Protein AF-A0A2T6CWQ9-F1 (afdb_monomer_lite)

Radius of gyration: 22.76 Å; chains: 1; bounding box: 51×75×63 Å

Sequence (234 aa):
MKRSLWLIAFSALTLAAAEPLPPIVPIVTPADLDAAIADVAVSRIELLVPADRDAAERVLSKRFFNRLEERRFSGLLAIDWEKKWQRFSGALVAKAKAGGLDIASLEKCLQRLNRGRTRESMLEPFRQQILVPPDASREEREALEKQNKKEKEEYEAALKDREAHPEKWYNDSLAVVPVGAFLGTHSTGECWIIVCKWELSFKNQPAGDTQLGHVMIWAMDTRSHDVVAYVTCD

Foldseek 3Di:
DDDDDDDDDDDDPPPDDPPPDDDADAQDDPVSLVVLLLLFAEEADADEQELDAVSNQVRLCVVDPPDPLCRNQQNYKLPPLVVQQVSNLVSNLVVCVVVVHDSPLSNLLSVQCVQLLDPQRQDQDDQPQDDDDPPDDPVRNVVSVVVNVVSVVVSVVSNVCCVVCSVVSDDPQKRKHWRYWYWYHYPPGIWIKTKIQIDGQDPPDPGINDGSNKIKIFTADSPVSDTSYIYIPD

pLDDT: mean 89.43, std 12.44, range [41.22, 98.62]

Secondary structure (DSSP, 8-state):
----------------PPPPPPP---B-SHHHHHHHHHH-EEEEEEEEE-SSHHHHHHHHHHHHTT-HHHHTTTTBBSTTHHHHHHHHHHHHHHHHHHTT--HHHHHHHHHHHGGG-STTTSPPPP----PPPTT--HHHHHHHHHHHHHHHHHHHHHHHHHHH-GGGG--TTEEEEEEEEEEEEETTEEEEEEEEEEEE--TTSSTT--B--EEEEEEEETTT--EEEEEE--

Structure (mmCIF, N/CA/C/O backbone):
data_AF-A0A2T6CWQ9-F1
#
_entry.id   AF-A0A2T6CWQ9-F1
#
loop_
_atom_site.group_PDB
_atom_site.id
_atom_site.type_symbol
_atom_site.label_atom_id
_atom_site.label_alt_id
_atom_site.label_comp_id
_atom_site.label_asym_id
_atom_site.label_entity_id
_atom_site.label_seq_id
_atom_site.pdbx_PDB_ins_code
_atom_site.Cartn_x
_atom_site.Cartn_y
_atom_site.Cartn_z
_atom_site.occupancy
_atom_site.B_iso_or_equiv
_atom_site.auth_seq_id
_atom_site.auth_comp_id
_atom_site.auth_asym_id
_atom_site.auth_atom_id
_atom_site.pdbx_PDB_model_num
ATOM 1 N N . MET A 1 1 ? -6.208 -60.721 30.779 1.00 42.44 1 MET A N 1
ATOM 2 C CA . MET A 1 1 ? -5.742 -59.952 29.602 1.00 42.44 1 MET A CA 1
ATOM 3 C C . MET A 1 1 ? -6.960 -59.370 28.890 1.00 42.44 1 MET A C 1
ATOM 5 O O . MET A 1 1 ? -7.703 -60.129 28.287 1.00 42.44 1 MET A O 1
ATOM 9 N N . LYS A 1 2 ? -7.230 -58.064 29.030 1.00 41.22 2 LYS A N 1
ATOM 10 C CA . LYS A 1 2 ? -8.350 -57.374 28.360 1.00 41.22 2 LYS A CA 1
ATOM 11 C C . LYS A 1 2 ? -7.795 -56.627 27.144 1.00 41.22 2 LYS A C 1
ATOM 13 O O . LYS A 1 2 ? -6.895 -55.812 27.304 1.00 41.22 2 LYS A O 1
ATOM 18 N N . ARG A 1 3 ? -8.277 -56.959 25.943 1.00 51.28 3 ARG A N 1
ATOM 19 C CA . ARG A 1 3 ? -7.898 -56.305 24.681 1.00 51.28 3 ARG A CA 1
ATOM 20 C C . ARG A 1 3 ? -8.885 -55.170 24.407 1.00 51.28 3 ARG A C 1
ATOM 22 O O . ARG A 1 3 ? -10.060 -55.440 24.180 1.00 51.28 3 ARG A O 1
ATOM 29 N N . SER A 1 4 ? -8.415 -53.928 24.458 1.00 54.09 4 SER A N 1
ATOM 30 C CA . SER A 1 4 ? -9.195 -52.749 24.071 1.00 54.09 4 SER A CA 1
ATOM 31 C C . SER A 1 4 ? -9.174 -52.595 22.550 1.00 54.09 4 SER A C 1
ATOM 33 O O . SER A 1 4 ? -8.106 -52.435 21.961 1.00 54.09 4 SER A O 1
ATOM 35 N N . LEU A 1 5 ? -10.351 -52.662 21.923 1.00 58.22 5 LEU A N 1
ATOM 36 C CA . LEU A 1 5 ? -10.563 -52.320 20.516 1.00 58.22 5 LEU A CA 1
ATOM 37 C C . LEU A 1 5 ? -10.559 -50.791 20.371 1.00 58.22 5 LEU A C 1
ATOM 39 O O . LEU A 1 5 ? -11.398 -50.117 20.963 1.00 58.22 5 LEU A O 1
ATOM 43 N N . TRP A 1 6 ? -9.641 -50.255 19.570 1.00 49.53 6 TRP A N 1
ATOM 44 C CA . TRP A 1 6 ? -9.685 -48.868 19.108 1.00 49.53 6 TRP A CA 1
ATOM 45 C C . TRP A 1 6 ? -10.460 -48.808 17.788 1.00 49.53 6 TRP A C 1
ATOM 47 O O . TRP A 1 6 ? -10.036 -49.385 16.789 1.00 49.53 6 TRP A O 1
ATOM 57 N N . LEU A 1 7 ? -11.605 -48.124 17.791 1.00 55.41 7 LEU A N 1
ATOM 58 C CA . LEU A 1 7 ? -12.349 -47.758 16.585 1.00 55.41 7 LEU A CA 1
ATOM 59 C C . LEU A 1 7 ? -11.690 -46.523 15.962 1.00 55.41 7 LEU A C 1
ATOM 61 O O . LEU A 1 7 ? -11.740 -45.433 16.527 1.00 55.41 7 LEU A O 1
ATOM 65 N N . ILE A 1 8 ? -11.066 -46.701 14.798 1.00 57.53 8 ILE A N 1
ATOM 66 C CA . ILE A 1 8 ? -10.584 -45.601 13.960 1.00 57.53 8 ILE A CA 1
ATOM 67 C C . ILE A 1 8 ? -11.787 -45.090 13.163 1.00 57.53 8 ILE A C 1
ATOM 69 O O . ILE A 1 8 ? -12.247 -45.747 12.230 1.00 57.53 8 ILE A O 1
ATOM 73 N N . ALA A 1 9 ? -12.319 -43.933 13.551 1.00 57.12 9 ALA A N 1
ATOM 74 C CA . ALA A 1 9 ? -13.317 -43.224 12.765 1.00 57.12 9 ALA A CA 1
ATOM 75 C C . ALA A 1 9 ? -12.629 -42.591 11.544 1.00 57.12 9 ALA A C 1
ATOM 77 O O . ALA A 1 9 ? -11.844 -41.654 11.676 1.00 57.12 9 ALA A O 1
ATOM 78 N N . PHE A 1 10 ? -12.911 -43.122 10.354 1.00 47.81 10 PHE A N 1
ATOM 79 C CA . PHE A 1 10 ? -12.563 -42.476 9.092 1.00 47.81 10 PHE A CA 1
ATOM 80 C C . PHE A 1 10 ? -13.484 -41.269 8.896 1.00 47.81 10 PHE A C 1
ATOM 82 O O . PHE A 1 10 ? -14.630 -41.411 8.472 1.00 47.81 10 PHE A O 1
ATOM 89 N N . SER A 1 11 ? -12.990 -40.074 9.212 1.00 60.09 11 SER A N 1
ATOM 90 C CA . SER A 1 11 ? -13.635 -38.833 8.789 1.00 60.09 11 SER A CA 1
ATOM 91 C C . SER A 1 11 ? -13.572 -38.749 7.266 1.00 60.09 11 SER A C 1
ATOM 93 O O . SER A 1 11 ? -12.495 -38.606 6.688 1.00 60.09 11 SER A O 1
ATOM 95 N N . ALA A 1 12 ? -14.727 -38.863 6.611 1.00 57.56 12 ALA A N 1
ATOM 96 C CA . ALA A 1 12 ? -14.859 -38.601 5.188 1.00 57.56 12 ALA A CA 1
ATOM 97 C C . ALA A 1 12 ? -14.490 -37.133 4.922 1.00 57.56 12 ALA A C 1
ATOM 99 O O . ALA A 1 12 ? -15.209 -36.219 5.322 1.00 57.56 12 ALA A O 1
ATOM 100 N N . LEU A 1 13 ? -13.342 -36.911 4.280 1.00 57.34 13 LEU A N 1
ATOM 101 C CA . LEU A 1 13 ? -12.917 -35.595 3.820 1.00 57.34 13 LEU A CA 1
ATOM 102 C C . LEU A 1 13 ? -13.805 -35.209 2.628 1.00 57.34 13 LEU A C 1
ATOM 104 O O . LEU A 1 13 ? -13.553 -35.602 1.490 1.00 57.34 13 LEU A O 1
ATOM 108 N N . THR A 1 14 ? -14.884 -34.474 2.879 1.00 63.22 14 THR A N 1
ATOM 109 C CA . THR A 1 14 ? -15.645 -33.825 1.811 1.00 63.22 14 THR A CA 1
ATOM 110 C C . THR A 1 14 ? -14.778 -32.722 1.212 1.00 63.22 14 THR A C 1
ATOM 112 O O . THR A 1 14 ? -14.551 -31.693 1.847 1.00 63.22 14 THR A O 1
ATOM 115 N N . LEU A 1 15 ? -14.279 -32.945 -0.005 1.00 60.06 15 LEU A N 1
ATOM 116 C CA . LEU A 1 15 ? -13.706 -31.902 -0.853 1.00 60.06 15 LEU A CA 1
ATOM 117 C C . LEU A 1 15 ? -14.814 -30.890 -1.165 1.00 60.06 15 LEU A C 1
ATOM 119 O O . LEU A 1 15 ? -15.596 -31.081 -2.094 1.00 60.06 15 LEU A O 1
ATOM 123 N N . ALA A 1 16 ? -14.919 -29.837 -0.355 1.00 66.56 16 ALA A N 1
ATOM 124 C CA . ALA A 1 16 ? -15.745 -28.691 -0.693 1.00 66.56 16 ALA A CA 1
ATOM 125 C C . ALA A 1 16 ? -15.142 -28.053 -1.949 1.00 66.56 16 ALA A C 1
ATOM 127 O O . ALA A 1 16 ? -14.005 -27.575 -1.925 1.00 66.56 16 ALA A O 1
ATOM 128 N N . ALA A 1 17 ? -15.879 -28.095 -3.059 1.00 72.38 17 ALA A N 1
ATOM 129 C CA . ALA A 1 17 ? -15.540 -27.300 -4.226 1.00 72.38 17 ALA A CA 1
ATOM 130 C C . ALA A 1 17 ? -15.492 -25.833 -3.781 1.00 72.38 17 ALA A C 1
ATOM 132 O O . ALA A 1 17 ? -16.430 -25.355 -3.144 1.00 72.38 17 ALA A O 1
ATOM 133 N N . ALA A 1 18 ? -14.384 -25.147 -4.061 1.00 74.25 18 ALA A N 1
ATOM 134 C CA . ALA A 1 18 ? -14.274 -23.727 -3.769 1.00 74.25 18 ALA A CA 1
ATOM 135 C C . ALA A 1 18 ? -15.409 -22.999 -4.501 1.00 74.25 18 ALA A C 1
ATOM 137 O O . ALA A 1 18 ? -15.531 -23.128 -5.721 1.00 74.25 18 ALA A O 1
ATOM 138 N N . GLU A 1 19 ? -16.259 -22.285 -3.761 1.00 77.50 19 GLU A N 1
ATOM 139 C CA . GLU A 1 19 ? -17.316 -21.480 -4.368 1.00 77.50 19 GLU A CA 1
ATOM 140 C C . GLU A 1 19 ? -16.695 -20.500 -5.377 1.00 77.50 19 GLU A C 1
ATOM 142 O O . GLU A 1 19 ? -15.631 -19.925 -5.101 1.00 77.50 19 GLU A O 1
ATOM 147 N N . PRO A 1 20 ? -17.308 -20.323 -6.563 1.00 81.19 20 PRO A N 1
ATOM 148 C CA . PRO A 1 20 ? -16.817 -19.362 -7.534 1.00 81.19 20 PRO A CA 1
ATOM 149 C C . PRO A 1 20 ? -16.800 -17.975 -6.896 1.00 81.19 20 PRO A C 1
ATOM 151 O O . PRO A 1 20 ? -17.729 -17.570 -6.198 1.00 81.19 20 PRO A O 1
ATOM 154 N N . LEU A 1 21 ? -15.716 -17.246 -7.135 1.00 77.12 21 LEU A N 1
ATOM 155 C CA . LEU A 1 21 ? -15.545 -15.913 -6.577 1.00 77.12 21 LEU A CA 1
ATOM 156 C C . LEU A 1 21 ? -16.645 -14.983 -7.114 1.00 77.12 21 LEU A C 1
ATOM 158 O O . LEU A 1 21 ? -16.957 -15.055 -8.307 1.00 77.12 21 LEU A O 1
ATOM 162 N N . PRO A 1 22 ? -17.217 -14.102 -6.275 1.00 81.12 22 PRO A N 1
ATOM 163 C CA . PRO A 1 22 ? -18.262 -13.193 -6.719 1.00 81.12 22 PRO A CA 1
ATOM 164 C C . PRO A 1 22 ? -17.740 -12.275 -7.838 1.00 81.12 22 PRO A C 1
ATOM 166 O O . PRO A 1 22 ? -16.549 -11.926 -7.844 1.00 81.12 22 PRO A O 1
ATOM 169 N N . PRO A 1 23 ? -18.605 -11.877 -8.792 1.00 88.06 23 PRO A N 1
ATOM 170 C CA . PRO A 1 23 ? -18.223 -10.944 -9.842 1.00 88.06 23 PRO A CA 1
ATOM 171 C C . PRO A 1 23 ? -17.792 -9.605 -9.236 1.00 88.06 23 PRO A C 1
ATOM 173 O O . PRO A 1 23 ? -18.330 -9.161 -8.220 1.00 88.06 23 PRO A O 1
ATOM 176 N N . ILE A 1 24 ? -16.818 -8.951 -9.871 1.00 87.44 24 ILE A N 1
ATOM 177 C CA . ILE A 1 24 ? -16.397 -7.603 -9.485 1.00 87.44 24 ILE A CA 1
ATOM 178 C C . ILE A 1 24 ? -17.485 -6.633 -9.946 1.00 87.44 24 ILE A C 1
ATOM 180 O O . ILE A 1 24 ? -17.717 -6.482 -11.145 1.00 87.44 24 ILE A O 1
ATOM 184 N N . VAL A 1 25 ? -18.158 -5.994 -8.991 1.00 89.50 25 VAL A N 1
ATOM 185 C CA . VAL A 1 25 ? -19.177 -4.976 -9.263 1.00 89.50 25 VAL A CA 1
ATOM 186 C C . VAL A 1 25 ? -18.513 -3.597 -9.214 1.00 89.50 25 VAL A C 1
ATOM 188 O O . VAL A 1 25 ? -17.876 -3.280 -8.207 1.00 89.50 25 VAL A O 1
ATOM 191 N N . PRO A 1 26 ? -18.623 -2.773 -10.272 1.00 89.56 26 PRO A N 1
ATOM 192 C CA . PRO A 1 26 ? -18.126 -1.400 -10.256 1.00 89.56 26 PRO A CA 1
ATOM 193 C C . PRO A 1 26 ? -18.751 -0.572 -9.124 1.00 89.56 26 PRO A C 1
ATOM 195 O O . PRO A 1 26 ? -19.958 -0.623 -8.909 1.00 89.56 26 PRO A O 1
ATOM 198 N N . ILE A 1 27 ? -17.939 0.230 -8.435 1.00 91.19 27 ILE A N 1
ATOM 199 C CA . ILE A 1 27 ? -18.373 1.151 -7.376 1.00 91.19 27 ILE A CA 1
ATOM 200 C C . ILE A 1 27 ? -18.426 2.547 -7.994 1.00 91.19 27 ILE A C 1
ATOM 202 O O . ILE A 1 27 ? -17.440 3.290 -7.976 1.00 91.19 27 ILE A O 1
ATOM 206 N N . VAL A 1 28 ? -19.564 2.872 -8.608 1.00 89.94 28 VAL A N 1
ATOM 207 C CA . VAL A 1 28 ? -19.711 4.079 -9.441 1.00 89.94 28 VAL A CA 1
ATOM 208 C C . VAL A 1 28 ? -20.574 5.129 -8.756 1.00 89.94 28 VAL A C 1
ATOM 210 O O . VAL A 1 28 ? -20.298 6.324 -8.872 1.00 89.94 28 VAL A O 1
ATOM 213 N N . THR A 1 29 ? -21.613 4.718 -8.027 1.00 94.06 29 THR A N 1
ATOM 214 C CA . THR A 1 29 ? -22.522 5.676 -7.395 1.00 94.06 29 THR A CA 1
ATOM 215 C C . THR A 1 29 ? -22.004 6.128 -6.024 1.00 94.06 29 THR A C 1
ATOM 217 O O . THR A 1 29 ? -21.258 5.400 -5.362 1.00 94.06 29 THR A O 1
ATOM 220 N N . PRO A 1 30 ? -22.418 7.314 -5.535 1.00 95.44 30 PRO A N 1
ATOM 221 C CA . PRO A 1 30 ? -22.123 7.730 -4.165 1.00 95.44 30 PRO A CA 1
ATOM 222 C C . PRO A 1 30 ? -22.606 6.725 -3.109 1.00 95.44 30 PRO A C 1
ATOM 224 O O . PRO A 1 30 ? -21.909 6.507 -2.123 1.00 95.44 30 PRO A O 1
ATOM 227 N N . ALA A 1 31 ? -23.755 6.077 -3.334 1.00 96.75 31 ALA A N 1
ATOM 228 C CA . ALA A 1 31 ? -24.296 5.072 -2.421 1.00 96.75 31 ALA A CA 1
ATOM 229 C C . ALA A 1 31 ? -23.419 3.810 -2.365 1.00 96.75 31 ALA A C 1
ATOM 231 O O . ALA A 1 31 ? -23.137 3.317 -1.273 1.00 96.75 31 ALA A O 1
ATOM 232 N N . ASP A 1 32 ? -22.928 3.333 -3.515 1.00 95.69 32 ASP A N 1
ATOM 233 C CA . ASP A 1 32 ? -21.993 2.198 -3.563 1.00 95.69 32 ASP A CA 1
ATOM 234 C C . ASP A 1 32 ? -20.686 2.540 -2.841 1.00 95.69 32 ASP A C 1
ATOM 236 O O . ASP A 1 32 ? -20.133 1.722 -2.105 1.00 95.69 32 ASP A O 1
ATOM 240 N N . LEU A 1 33 ? -20.192 3.769 -3.031 1.00 96.44 33 LEU A N 1
ATOM 241 C CA . LEU A 1 33 ? -18.977 4.246 -2.377 1.00 96.44 33 LEU A CA 1
ATOM 242 C C . LEU A 1 33 ? -19.144 4.295 -0.855 1.00 96.44 33 LEU A C 1
ATOM 244 O O . LEU A 1 33 ? -18.239 3.892 -0.129 1.00 96.44 33 LEU A O 1
ATOM 248 N N . ASP A 1 34 ? -20.290 4.766 -0.370 1.00 97.38 34 ASP A N 1
ATOM 249 C CA . ASP A 1 34 ? -20.598 4.831 1.058 1.00 97.38 34 ASP A CA 1
ATOM 250 C C . ASP A 1 34 ? -20.715 3.433 1.673 1.00 97.38 34 ASP A C 1
ATOM 252 O O . ASP A 1 34 ? -20.166 3.194 2.751 1.00 97.38 34 ASP A O 1
ATOM 256 N N . ALA A 1 35 ? -21.348 2.493 0.962 1.00 96.44 35 ALA A N 1
ATOM 257 C CA . ALA A 1 35 ? -21.394 1.091 1.362 1.00 96.44 35 ALA A CA 1
ATOM 258 C C . ALA A 1 35 ? -19.982 0.488 1.439 1.00 96.44 35 ALA A C 1
ATOM 260 O O . ALA A 1 35 ? -19.626 -0.112 2.450 1.00 96.44 35 ALA A O 1
ATOM 261 N N . ALA A 1 36 ? -19.137 0.726 0.432 1.00 96.56 36 ALA A N 1
ATOM 262 C CA . ALA A 1 36 ? -17.749 0.269 0.433 1.00 96.56 36 ALA A CA 1
ATOM 263 C C . ALA A 1 36 ? -16.944 0.859 1.611 1.00 96.56 36 ALA A C 1
ATOM 265 O O . ALA A 1 36 ? -16.233 0.137 2.310 1.00 96.56 36 ALA A O 1
ATOM 266 N N . ILE A 1 37 ? -17.084 2.158 1.890 1.00 97.62 37 ILE A N 1
ATOM 267 C CA . ILE A 1 37 ? -16.433 2.812 3.038 1.00 97.62 37 ILE A CA 1
ATOM 268 C C . ILE A 1 37 ? -16.899 2.190 4.362 1.00 97.62 37 ILE A C 1
ATOM 270 O O . ILE A 1 37 ? -16.081 1.935 5.247 1.00 97.62 37 ILE A O 1
ATOM 274 N N . ALA A 1 38 ? -18.198 1.918 4.505 1.00 97.56 38 ALA A N 1
ATOM 275 C CA . ALA A 1 38 ? -18.750 1.260 5.687 1.00 97.56 38 ALA A CA 1
ATOM 276 C C . ALA A 1 38 ? -18.229 -0.173 5.857 1.00 97.56 38 ALA A C 1
ATOM 278 O O . ALA A 1 38 ? -18.223 -0.694 6.971 1.00 97.56 38 ALA A O 1
ATOM 279 N N . ASP A 1 39 ? -17.732 -0.782 4.788 1.00 96.56 39 ASP A N 1
ATOM 280 C CA . ASP A 1 39 ? -17.296 -2.167 4.736 1.00 96.56 39 ASP A CA 1
ATOM 281 C C . ASP A 1 39 ? -15.818 -2.379 5.084 1.00 96.56 39 ASP A C 1
ATOM 283 O O . ASP A 1 39 ? -15.447 -3.501 5.431 1.00 96.56 39 ASP A O 1
ATOM 287 N N . VAL A 1 40 ? -14.977 -1.336 5.077 1.00 97.88 40 VAL A N 1
ATOM 288 C CA . VAL A 1 40 ? -13.517 -1.440 5.312 1.00 97.88 40 VAL A CA 1
ATOM 289 C C . VAL A 1 40 ? -13.165 -2.280 6.543 1.00 97.88 40 VAL A C 1
ATOM 291 O O . VAL A 1 40 ? -13.797 -2.165 7.595 1.00 97.88 40 VAL A O 1
ATOM 294 N N . ALA A 1 41 ? -12.173 -3.158 6.429 1.00 97.56 41 ALA A N 1
ATOM 295 C CA . ALA A 1 41 ? -11.832 -4.080 7.511 1.00 97.56 41 ALA A CA 1
ATOM 296 C C . ALA A 1 41 ? -10.812 -3.453 8.468 1.00 97.56 41 ALA A C 1
ATOM 298 O O . ALA A 1 41 ? -9.762 -2.983 8.031 1.00 97.56 41 ALA A O 1
ATOM 299 N N . VAL A 1 42 ? -11.117 -3.476 9.770 1.00 98.38 42 VAL A N 1
ATOM 300 C CA . VAL A 1 42 ? -10.177 -3.086 10.826 1.00 98.38 42 VAL A CA 1
ATOM 301 C C . VAL A 1 42 ? -10.246 -4.074 11.975 1.00 98.38 42 VAL A C 1
ATOM 303 O O . VAL A 1 42 ? -11.304 -4.241 12.579 1.00 98.38 42 VAL A O 1
ATOM 306 N N . SER A 1 43 ? -9.133 -4.735 12.278 1.00 98.19 43 SER A N 1
ATOM 307 C CA . SER A 1 43 ? -9.068 -5.691 13.384 1.00 98.19 43 SER A CA 1
ATOM 308 C C . SER A 1 43 ? -7.633 -5.957 13.828 1.00 98.19 43 SER A C 1
ATOM 310 O O . SER A 1 43 ? -6.674 -5.689 13.108 1.00 98.19 43 SER A O 1
ATOM 312 N N . ARG A 1 44 ? -7.480 -6.555 15.009 1.00 98.50 44 ARG A N 1
ATOM 313 C CA . ARG A 1 44 ? -6.246 -7.252 15.380 1.00 98.50 44 ARG A CA 1
ATOM 314 C C . ARG A 1 44 ? -6.215 -8.622 14.697 1.00 98.50 44 ARG A C 1
ATOM 316 O O . ARG A 1 44 ? -7.263 -9.250 14.551 1.00 98.50 44 ARG A O 1
ATOM 323 N N . ILE A 1 45 ? -5.040 -9.075 14.272 1.00 98.06 45 ILE A N 1
ATOM 324 C CA . ILE A 1 45 ? -4.838 -10.403 13.680 1.00 98.06 45 ILE A CA 1
ATOM 325 C C . ILE A 1 45 ? -3.608 -11.084 14.279 1.00 98.06 45 ILE A C 1
ATOM 327 O O . ILE A 1 45 ? -2.631 -10.433 14.642 1.00 98.06 45 ILE A O 1
ATOM 331 N N . GLU A 1 46 ? -3.635 -12.412 14.331 1.00 97.88 46 GLU A N 1
ATOM 332 C CA . GLU A 1 46 ? -2.478 -13.231 14.702 1.00 97.88 46 GLU A CA 1
ATOM 333 C C . GLU A 1 46 ? -1.567 -13.424 13.482 1.00 97.88 46 GLU A C 1
ATOM 335 O O . GLU A 1 46 ? -1.525 -14.487 12.863 1.00 97.88 46 GLU A O 1
ATOM 340 N N . LEU A 1 47 ? -0.875 -12.354 13.087 1.00 98.25 47 LEU A N 1
ATOM 341 C CA . LEU A 1 47 ? 0.121 -12.386 12.021 1.00 98.25 47 LEU A CA 1
ATOM 342 C C . LEU A 1 47 ? 1.440 -11.815 12.530 1.00 98.25 47 LEU A C 1
ATOM 344 O O . LEU A 1 47 ? 1.492 -10.651 12.924 1.00 98.25 47 LEU A O 1
ATOM 348 N N . LEU A 1 48 ? 2.489 -12.632 12.463 1.00 98.38 48 LEU A N 1
ATOM 349 C CA . LEU A 1 48 ? 3.866 -12.194 12.641 1.00 98.38 48 LEU A CA 1
ATOM 350 C C . LEU A 1 48 ? 4.457 -11.861 11.270 1.00 98.38 48 LEU A C 1
ATOM 352 O O . LEU A 1 48 ? 4.566 -12.745 10.420 1.00 98.38 48 LEU A O 1
ATOM 356 N N . VAL A 1 49 ? 4.854 -10.608 11.071 1.00 98.25 49 VAL A N 1
ATOM 357 C CA . VAL A 1 49 ? 5.613 -10.145 9.907 1.00 98.25 49 VAL A CA 1
ATOM 358 C C . VAL A 1 49 ? 7.103 -10.427 10.164 1.00 98.25 49 VAL A C 1
ATOM 360 O O . VAL A 1 49 ? 7.670 -9.873 11.110 1.00 98.25 49 VAL A O 1
ATOM 363 N N . PRO A 1 50 ? 7.746 -11.319 9.384 1.00 98.06 50 PRO A N 1
ATOM 364 C CA . PRO A 1 50 ? 9.178 -11.590 9.491 1.00 98.06 50 PRO A CA 1
ATOM 365 C C . PRO A 1 50 ? 10.035 -10.337 9.273 1.00 98.06 50 PRO A C 1
ATOM 367 O O . PRO A 1 50 ? 9.663 -9.457 8.507 1.00 98.06 50 PRO A O 1
ATOM 370 N N . ALA A 1 51 ? 11.215 -10.294 9.897 1.00 96.50 51 ALA A N 1
ATOM 371 C CA . ALA A 1 51 ? 12.209 -9.246 9.637 1.00 96.50 51 ALA A CA 1
ATOM 372 C C . ALA A 1 51 ? 12.936 -9.431 8.290 1.00 96.50 51 ALA A C 1
ATOM 374 O O . ALA A 1 51 ? 13.455 -8.473 7.726 1.00 96.50 51 ALA A O 1
ATOM 375 N N . ASP A 1 52 ? 12.996 -10.669 7.791 1.00 97.12 52 ASP A N 1
ATOM 376 C CA . ASP A 1 52 ? 13.511 -10.970 6.456 1.00 97.12 52 ASP A CA 1
ATOM 377 C C . ASP A 1 52 ? 12.518 -10.485 5.394 1.00 97.12 52 ASP A C 1
ATOM 379 O O . ASP A 1 52 ? 11.346 -10.870 5.422 1.00 97.12 52 ASP A O 1
ATOM 383 N N . ARG A 1 53 ? 12.993 -9.654 4.460 1.00 94.06 53 ARG A N 1
ATOM 384 C CA . ARG A 1 53 ? 12.153 -8.993 3.454 1.00 94.06 53 ARG A CA 1
ATOM 385 C C . ARG A 1 53 ? 11.390 -10.002 2.599 1.00 94.06 53 ARG A C 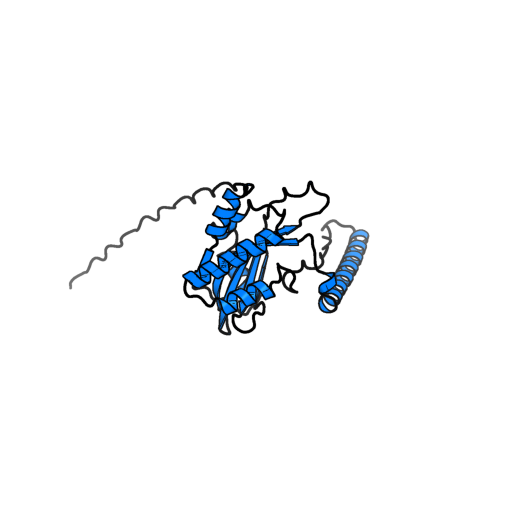1
ATOM 387 O O . ARG A 1 53 ? 10.169 -9.911 2.502 1.00 94.06 53 ARG A O 1
ATOM 394 N N . ASP A 1 54 ? 12.080 -10.988 2.035 1.00 95.06 54 ASP A N 1
ATOM 395 C CA . ASP A 1 54 ? 11.461 -11.953 1.125 1.00 95.06 54 ASP A CA 1
ATOM 396 C C . ASP A 1 54 ? 10.430 -12.823 1.861 1.00 95.06 54 ASP A C 1
ATOM 398 O O . ASP A 1 54 ? 9.372 -13.169 1.326 1.00 95.06 54 ASP A O 1
ATOM 402 N N . ALA A 1 55 ? 10.711 -13.197 3.113 1.00 97.56 55 ALA A N 1
ATOM 403 C CA . ALA A 1 55 ? 9.747 -13.888 3.958 1.00 97.56 55 ALA A CA 1
ATOM 404 C C . ALA A 1 55 ? 8.535 -13.010 4.291 1.00 97.56 55 ALA A C 1
ATOM 406 O O . ALA A 1 55 ? 7.410 -13.516 4.264 1.00 97.56 55 ALA A O 1
ATOM 407 N N . ALA A 1 56 ? 8.735 -11.721 4.567 1.00 97.19 56 ALA A N 1
ATOM 408 C CA . ALA A 1 56 ? 7.652 -10.777 4.812 1.00 97.19 56 ALA A CA 1
ATOM 409 C C . ALA A 1 56 ? 6.748 -10.610 3.589 1.00 97.19 56 ALA A C 1
ATOM 411 O O . ALA A 1 56 ? 5.532 -10.755 3.715 1.00 97.19 56 ALA A O 1
ATOM 412 N N . GLU A 1 57 ? 7.328 -10.421 2.404 1.00 95.81 57 GLU A N 1
ATOM 413 C CA . GLU A 1 57 ? 6.594 -10.335 1.139 1.00 95.81 57 GLU A CA 1
ATOM 414 C C . GLU A 1 57 ? 5.751 -11.595 0.892 1.00 95.81 57 GLU A C 1
ATOM 416 O O . GLU A 1 57 ? 4.550 -11.504 0.618 1.00 95.81 57 GLU A O 1
ATOM 421 N N . ARG A 1 58 ? 6.324 -12.793 1.084 1.00 97.38 58 ARG A N 1
ATOM 422 C CA . ARG A 1 58 ? 5.585 -14.066 0.967 1.00 97.38 58 ARG A CA 1
ATOM 423 C C . ARG A 1 58 ? 4.448 -14.196 1.981 1.00 97.38 58 ARG A C 1
ATOM 425 O O . ARG A 1 58 ? 3.383 -14.711 1.644 1.00 97.38 58 ARG A O 1
ATOM 432 N N . VAL A 1 59 ? 4.663 -13.778 3.228 1.00 97.94 59 VAL A N 1
ATOM 433 C CA . VAL A 1 59 ? 3.642 -13.858 4.285 1.00 97.94 59 VAL A CA 1
ATOM 434 C C . VAL A 1 59 ? 2.491 -12.893 4.001 1.00 97.94 59 VAL A C 1
ATOM 436 O O . VAL A 1 59 ? 1.328 -13.300 4.064 1.00 97.94 59 VAL A O 1
ATOM 439 N N . LEU A 1 60 ? 2.800 -11.644 3.648 1.00 97.62 60 LEU A N 1
ATOM 440 C CA . LEU A 1 60 ? 1.806 -10.617 3.343 1.00 97.62 60 LEU A CA 1
ATOM 441 C C . LEU A 1 60 ? 1.002 -10.969 2.086 1.00 97.62 60 LEU A C 1
ATOM 443 O O . LEU A 1 60 ? -0.229 -11.003 2.145 1.00 97.62 60 LEU A O 1
ATOM 447 N N . SER A 1 61 ? 1.673 -11.321 0.985 1.00 96.81 61 SER A N 1
ATOM 448 C CA . SER A 1 61 ? 1.009 -11.735 -0.262 1.00 96.81 61 SER A CA 1
ATOM 449 C C . SER A 1 61 ? 0.079 -12.927 -0.032 1.00 96.81 61 SER A C 1
ATOM 451 O O . SER A 1 61 ? -1.109 -12.858 -0.345 1.00 96.81 61 SER A O 1
ATOM 453 N N . LYS A 1 62 ? 0.564 -13.992 0.624 1.00 96.88 62 LYS A N 1
ATOM 454 C CA . LYS A 1 62 ? -0.252 -15.168 0.965 1.00 96.88 62 LYS A CA 1
ATOM 455 C C . LYS A 1 62 ? -1.460 -14.804 1.827 1.00 96.88 62 LYS A C 1
ATOM 457 O O . LYS A 1 62 ? -2.524 -15.420 1.688 1.00 96.88 62 LYS A O 1
ATOM 462 N N . ARG A 1 63 ? -1.307 -13.864 2.764 1.00 97.38 63 ARG A N 1
ATOM 463 C CA . ARG A 1 63 ? -2.387 -13.495 3.681 1.00 97.38 63 ARG A CA 1
ATOM 464 C C . ARG A 1 63 ? -3.462 -12.669 2.990 1.00 97.38 63 ARG A C 1
ATOM 466 O O . ARG A 1 63 ? -4.624 -12.969 3.242 1.00 97.38 63 ARG A O 1
ATOM 473 N N . PHE A 1 64 ? -3.101 -11.701 2.151 1.00 96.69 64 PHE A N 1
ATOM 474 C CA . PHE A 1 64 ? -4.015 -10.637 1.722 1.00 96.69 64 PHE A CA 1
ATOM 475 C C . PHE A 1 64 ? -4.324 -10.593 0.222 1.00 96.69 64 PHE A C 1
ATOM 477 O O . PHE A 1 64 ? -5.398 -10.114 -0.129 1.00 96.69 64 PHE A O 1
ATOM 484 N N . PHE A 1 65 ? -3.466 -11.103 -0.666 1.00 96.00 65 PHE A N 1
ATOM 485 C CA . PHE A 1 65 ? -3.774 -11.086 -2.101 1.00 96.00 65 PHE A CA 1
ATOM 486 C C . PHE A 1 65 ? -4.927 -12.025 -2.444 1.00 96.00 65 PHE A C 1
ATOM 488 O O . PHE A 1 65 ? -5.010 -13.147 -1.933 1.00 96.00 65 PHE A O 1
ATOM 495 N N . ASN A 1 66 ? -5.804 -11.566 -3.342 1.00 91.38 66 ASN A N 1
ATOM 496 C CA . ASN A 1 66 ? -6.970 -12.296 -3.832 1.00 91.38 66 ASN A CA 1
ATOM 497 C C . ASN A 1 66 ? -7.951 -12.711 -2.726 1.00 91.38 66 ASN A C 1
ATOM 499 O O . ASN A 1 66 ? -8.701 -13.680 -2.881 1.00 91.38 66 ASN A O 1
ATOM 503 N N . ARG A 1 67 ? -7.953 -11.990 -1.601 1.00 93.00 67 ARG A N 1
ATOM 504 C CA . ARG A 1 67 ? -8.873 -12.227 -0.486 1.00 93.00 67 ARG A CA 1
ATOM 505 C C . ARG A 1 67 ? -10.161 -11.446 -0.665 1.00 93.00 67 ARG A C 1
ATOM 507 O O . ARG A 1 67 ? -10.164 -10.367 -1.251 1.00 93.00 67 ARG A O 1
ATOM 514 N N . LEU A 1 68 ? -11.262 -11.982 -0.143 1.00 87.88 68 LEU A N 1
ATOM 515 C CA . LEU A 1 68 ? -12.577 -11.349 -0.263 1.00 87.88 68 LEU A CA 1
ATOM 516 C C . LEU A 1 68 ? -12.565 -9.922 0.306 1.00 87.88 68 LEU A C 1
ATOM 518 O O . LEU A 1 68 ? -13.172 -9.018 -0.264 1.00 87.88 68 LEU A O 1
ATOM 522 N N . GLU A 1 69 ? -11.813 -9.730 1.390 1.00 89.19 69 GLU A N 1
ATOM 523 C CA . GLU A 1 69 ? -11.669 -8.478 2.115 1.00 89.19 69 GLU A CA 1
ATOM 524 C C . GLU A 1 69 ? -11.134 -7.344 1.237 1.00 89.19 69 GLU A C 1
ATOM 526 O O . GLU A 1 69 ? -11.633 -6.231 1.378 1.00 89.19 69 GLU A O 1
ATOM 531 N N . GLU A 1 70 ? -10.188 -7.605 0.322 1.00 92.56 70 GLU A N 1
ATOM 532 C CA . GLU A 1 70 ? -9.690 -6.598 -0.632 1.00 92.56 70 GLU A CA 1
ATOM 533 C C . GLU A 1 70 ? -10.442 -6.628 -1.967 1.00 92.56 70 GLU A C 1
ATOM 535 O O . GLU A 1 70 ? -10.746 -5.577 -2.532 1.00 92.56 70 GLU A O 1
ATOM 540 N N . ARG A 1 71 ? -10.828 -7.819 -2.445 1.00 91.62 71 ARG A N 1
ATOM 541 C CA . ARG A 1 71 ? -11.375 -7.995 -3.795 1.00 91.62 71 ARG A CA 1
ATOM 542 C C . ARG A 1 71 ? -12.651 -7.215 -4.043 1.00 91.62 71 ARG A C 1
ATOM 544 O O . ARG A 1 71 ? -12.829 -6.713 -5.152 1.00 91.62 71 ARG A O 1
ATOM 551 N N . ARG A 1 72 ? -13.520 -7.089 -3.035 1.00 93.81 72 ARG A N 1
ATOM 552 C CA . ARG A 1 72 ? -14.761 -6.297 -3.128 1.00 93.81 72 ARG A CA 1
ATOM 553 C C . ARG A 1 72 ? -14.517 -4.824 -3.472 1.00 93.81 72 ARG A C 1
ATOM 555 O O . ARG A 1 72 ? -15.420 -4.159 -3.956 1.00 93.81 72 ARG A O 1
ATOM 562 N N . PHE A 1 73 ? -13.296 -4.329 -3.275 1.00 96.25 73 PHE A N 1
ATOM 563 C CA . PHE A 1 73 ? -12.894 -2.968 -3.616 1.00 96.25 73 PHE A CA 1
ATOM 564 C C . PHE A 1 73 ? -12.288 -2.837 -5.019 1.00 96.25 73 PHE A C 1
ATOM 566 O O . PHE A 1 73 ? -11.955 -1.730 -5.427 1.00 96.25 73 PHE A O 1
ATOM 573 N N . SER A 1 74 ? -12.171 -3.926 -5.789 1.00 94.12 74 SER A N 1
ATOM 574 C CA . SER A 1 74 ? -11.622 -3.886 -7.160 1.00 94.12 74 SER A CA 1
ATOM 575 C C . SER A 1 74 ? -12.510 -3.119 -8.144 1.00 94.12 74 SER A C 1
ATOM 577 O O . SER A 1 74 ? -12.061 -2.754 -9.220 1.00 94.12 74 SER A O 1
ATOM 579 N N . GLY A 1 75 ? -13.767 -2.848 -7.777 1.00 94.44 75 GLY A N 1
ATOM 580 C CA . GLY A 1 75 ? -14.659 -1.981 -8.544 1.00 94.44 75 GLY A CA 1
ATOM 581 C C . GLY A 1 75 ? -14.435 -0.483 -8.317 1.00 94.44 75 GLY A C 1
ATOM 582 O O . GLY A 1 75 ? -15.108 0.317 -8.965 1.00 94.44 75 GLY A O 1
ATOM 583 N N . LEU A 1 76 ? -13.549 -0.079 -7.394 1.00 95.88 76 LEU A N 1
ATOM 584 C CA . LEU A 1 76 ? -13.238 1.333 -7.165 1.00 95.88 76 LEU A CA 1
ATOM 585 C C . LEU A 1 76 ? -12.594 1.939 -8.407 1.00 95.88 76 LEU A C 1
ATOM 587 O O . LEU A 1 76 ? -11.647 1.388 -8.948 1.00 95.88 76 LEU A O 1
ATOM 591 N N . LEU A 1 77 ? -13.066 3.111 -8.812 1.00 94.31 77 LEU A N 1
ATOM 592 C CA . LEU A 1 77 ? -12.481 3.866 -9.915 1.00 94.31 77 LEU A CA 1
ATOM 593 C C . LEU A 1 77 ? -11.387 4.827 -9.432 1.00 94.31 77 LEU A C 1
ATOM 595 O O . LEU A 1 77 ? -11.513 5.416 -8.351 1.00 94.31 77 LEU A O 1
ATOM 599 N N . ALA A 1 78 ? -10.370 5.053 -10.262 1.00 93.06 78 ALA A N 1
ATOM 600 C CA . ALA A 1 78 ? -9.251 5.954 -9.986 1.00 93.06 78 ALA A CA 1
ATOM 601 C C . ALA A 1 78 ? -9.627 7.449 -10.007 1.00 93.06 78 ALA A C 1
ATOM 603 O O . ALA A 1 78 ? -8.906 8.278 -9.449 1.00 93.06 78 ALA A O 1
ATOM 604 N N . ILE A 1 79 ? -10.769 7.827 -10.597 1.00 91.44 79 ILE A N 1
ATOM 605 C CA . ILE A 1 79 ? -11.261 9.212 -10.524 1.00 91.44 79 ILE A CA 1
ATOM 606 C C . ILE A 1 79 ? -11.427 9.662 -9.073 1.00 91.44 79 ILE A C 1
ATOM 608 O O . ILE A 1 79 ? -11.895 8.896 -8.234 1.00 91.44 79 ILE A O 1
ATOM 612 N N . ASP A 1 80 ? -11.070 10.906 -8.752 1.00 91.94 80 ASP A N 1
ATOM 613 C CA . ASP A 1 80 ? -11.217 11.457 -7.397 1.00 91.94 80 ASP A CA 1
ATOM 614 C C . ASP A 1 80 ? -10.555 10.601 -6.291 1.00 91.94 80 ASP A C 1
ATOM 616 O O . ASP A 1 80 ? -10.966 10.652 -5.126 1.00 91.94 80 ASP A O 1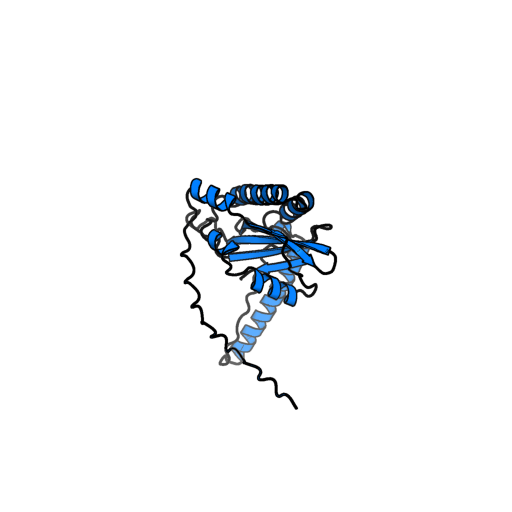
ATOM 620 N N . TRP A 1 81 ? -9.535 9.800 -6.624 1.00 93.19 81 TRP A N 1
ATOM 621 C CA . TRP A 1 81 ? -8.919 8.869 -5.676 1.00 93.19 81 TRP A CA 1
ATOM 622 C C . TRP A 1 81 ? -8.403 9.569 -4.414 1.00 93.19 81 TRP A C 1
ATOM 624 O O . TRP A 1 81 ? -8.495 9.005 -3.332 1.00 93.19 81 TRP A O 1
ATOM 634 N N . GLU A 1 82 ? -7.948 10.822 -4.499 1.00 92.50 82 GLU A N 1
ATOM 635 C CA . GLU A 1 82 ? -7.497 11.579 -3.326 1.00 92.50 82 GLU A CA 1
ATOM 636 C C . GLU A 1 82 ? -8.632 11.854 -2.329 1.00 92.50 82 GLU A C 1
ATOM 638 O O . GLU A 1 82 ? -8.434 11.785 -1.112 1.00 92.50 82 GLU A O 1
ATOM 643 N N . LYS A 1 83 ? -9.841 12.141 -2.833 1.00 94.50 83 LYS A N 1
ATOM 644 C CA . LYS A 1 83 ? -11.036 12.284 -1.991 1.00 94.50 83 LYS A CA 1
ATOM 645 C C . LYS A 1 83 ? -11.397 10.930 -1.386 1.00 94.50 83 LYS A C 1
ATOM 647 O O . LYS A 1 83 ? -11.713 10.864 -0.200 1.00 94.50 83 LYS A O 1
ATOM 652 N N . LYS A 1 84 ? -11.305 9.849 -2.172 1.00 95.69 84 LYS A N 1
ATOM 653 C CA . LYS A 1 84 ? -11.528 8.481 -1.680 1.00 95.69 84 LYS A CA 1
ATOM 654 C C . LYS A 1 84 ? -10.530 8.116 -0.584 1.00 95.69 84 LYS A C 1
ATOM 656 O O . LYS A 1 84 ? -10.976 7.669 0.464 1.00 95.69 84 LYS A O 1
ATOM 661 N N . TRP A 1 85 ? -9.237 8.402 -0.758 1.00 95.94 85 TRP A N 1
ATOM 662 C CA . TRP A 1 85 ? -8.212 8.207 0.270 1.00 95.94 85 TRP A CA 1
ATOM 663 C C . TRP A 1 85 ? -8.664 8.809 1.595 1.00 95.94 85 TRP A C 1
ATOM 665 O O .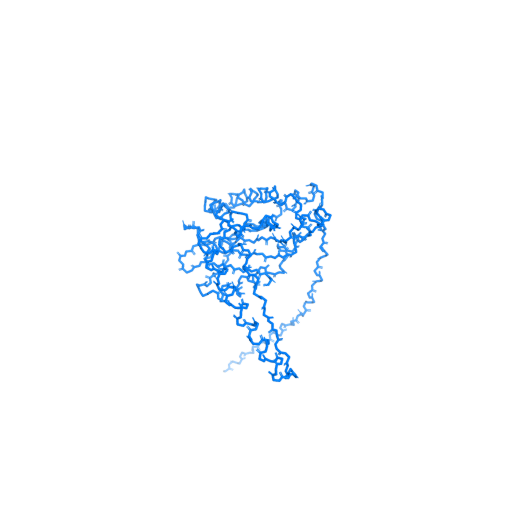 TRP A 1 85 ? -8.738 8.083 2.577 1.00 95.94 85 TRP A O 1
ATOM 675 N N . GLN A 1 86 ? -9.050 10.092 1.609 1.00 96.81 86 GLN A N 1
ATOM 676 C CA . GLN A 1 86 ? -9.452 10.768 2.846 1.00 96.81 86 GLN A CA 1
ATOM 677 C C . GLN A 1 86 ? -10.678 10.129 3.509 1.00 96.81 86 GLN A C 1
ATOM 679 O O . GLN A 1 86 ? -10.711 9.956 4.729 1.00 96.81 86 GLN A O 1
ATOM 684 N N . ARG A 1 87 ? -11.692 9.756 2.718 1.00 97.69 87 ARG A N 1
ATOM 685 C CA . ARG A 1 87 ? -12.909 9.121 3.248 1.00 97.69 87 ARG A CA 1
ATOM 686 C C . ARG A 1 87 ? -12.619 7.735 3.822 1.00 97.69 87 ARG A C 1
ATOM 688 O O . ARG A 1 87 ? -13.055 7.426 4.928 1.00 97.69 87 ARG A O 1
ATOM 695 N N . PHE A 1 88 ? -11.861 6.924 3.090 1.00 98.00 88 PHE A N 1
ATOM 696 C CA . PHE A 1 88 ? -11.496 5.576 3.505 1.00 98.00 88 PHE A CA 1
ATOM 697 C C . PHE A 1 88 ? -10.553 5.583 4.714 1.00 98.00 88 PHE A C 1
ATOM 699 O O . PHE A 1 88 ? -10.808 4.869 5.680 1.00 98.00 88 PHE A O 1
ATOM 706 N N . SER A 1 89 ? -9.520 6.432 4.727 1.00 98.06 89 SER A N 1
ATOM 707 C CA . SER A 1 89 ? -8.627 6.572 5.883 1.00 98.06 89 SER A CA 1
ATOM 708 C C . SER A 1 89 ? -9.392 7.016 7.130 1.00 98.06 89 SER A C 1
ATOM 710 O O . SER A 1 89 ? -9.193 6.450 8.202 1.00 98.06 89 SER A O 1
ATOM 712 N N . GLY A 1 90 ? -10.321 7.969 6.989 1.00 97.88 90 GLY A N 1
ATOM 713 C CA . GLY A 1 90 ? -11.189 8.397 8.087 1.00 97.88 90 GLY A CA 1
ATOM 714 C C . GLY A 1 90 ? -12.056 7.258 8.632 1.00 97.88 90 GLY A C 1
ATOM 715 O O . GLY A 1 90 ? -12.174 7.101 9.847 1.00 97.88 90 GLY A O 1
ATOM 716 N N . ALA A 1 91 ? -12.612 6.417 7.756 1.00 98.44 91 ALA A N 1
ATOM 717 C CA . ALA A 1 91 ? -13.398 5.255 8.165 1.00 98.44 91 ALA A CA 1
ATOM 718 C C . ALA A 1 91 ? -12.555 4.177 8.866 1.00 98.44 91 ALA A C 1
ATOM 720 O O . ALA A 1 91 ? -13.003 3.621 9.869 1.00 98.44 91 ALA A O 1
ATOM 721 N N . LEU A 1 92 ? -11.327 3.920 8.401 1.00 98.56 92 LEU A N 1
ATOM 722 C CA . LEU A 1 92 ? -10.394 3.003 9.067 1.00 98.56 92 LEU A CA 1
ATOM 723 C C . LEU A 1 92 ? -10.078 3.475 10.495 1.00 98.56 92 LEU A C 1
ATOM 725 O O . LEU A 1 92 ? -10.196 2.703 11.445 1.00 98.56 92 LEU A O 1
ATOM 729 N N . VAL A 1 93 ? -9.759 4.759 10.668 1.00 98.62 93 VAL A N 1
ATOM 730 C CA . VAL A 1 93 ? -9.496 5.378 11.979 1.00 98.62 93 VAL A CA 1
ATOM 731 C C . VAL A 1 93 ? -10.727 5.302 12.890 1.00 98.62 93 VAL A C 1
ATOM 733 O O . VAL A 1 93 ? -10.622 4.908 14.054 1.00 98.62 93 VAL A O 1
ATOM 736 N N . ALA A 1 94 ? -11.917 5.611 12.364 1.00 98.44 94 ALA A N 1
ATOM 737 C CA . ALA A 1 94 ? -13.165 5.523 13.120 1.00 98.44 94 ALA A CA 1
ATOM 738 C C . ALA A 1 94 ? -13.467 4.087 13.583 1.00 98.44 94 ALA A C 1
ATOM 740 O O . ALA A 1 94 ? -13.867 3.880 14.732 1.00 98.44 94 ALA A O 1
ATOM 741 N N . LYS A 1 95 ? -13.231 3.083 12.729 1.00 98.50 95 LYS A N 1
ATOM 742 C CA . LYS A 1 95 ? -13.391 1.671 13.102 1.00 98.50 95 LYS A CA 1
ATOM 743 C C . LYS A 1 95 ? -12.333 1.200 14.097 1.00 98.50 95 LYS A C 1
ATOM 745 O O . LYS A 1 95 ? -12.685 0.490 15.035 1.00 98.50 95 LYS A O 1
ATOM 750 N N . ALA A 1 96 ? -11.077 1.629 13.958 1.00 98.44 96 ALA A N 1
ATOM 751 C CA . ALA A 1 96 ? -10.031 1.346 14.944 1.00 98.44 96 ALA A CA 1
ATOM 752 C C . ALA A 1 96 ? -10.424 1.878 16.329 1.00 98.44 96 ALA A C 1
ATOM 754 O O . ALA A 1 96 ? -10.311 1.161 17.323 1.00 98.44 96 ALA A O 1
ATOM 755 N N . LYS A 1 97 ? -10.981 3.096 16.377 1.00 98.44 97 LYS A N 1
ATOM 756 C CA . LYS A 1 97 ? -11.521 3.699 17.600 1.00 98.44 97 LYS A CA 1
ATOM 757 C C . LYS A 1 97 ? -12.656 2.879 18.200 1.00 98.44 97 LYS A C 1
ATOM 759 O O . LYS A 1 97 ? -12.630 2.599 19.394 1.00 98.44 97 LYS A O 1
ATOM 764 N N . ALA A 1 98 ? -13.633 2.485 17.386 1.00 98.25 98 ALA A N 1
ATOM 765 C CA . ALA A 1 98 ? -14.750 1.658 17.840 1.00 98.25 98 ALA A CA 1
ATOM 766 C C . ALA A 1 98 ? -14.291 0.283 18.363 1.00 98.25 98 ALA A C 1
ATOM 768 O O . ALA A 1 98 ? -14.886 -0.245 19.297 1.00 98.25 98 ALA A O 1
ATOM 769 N N . GLY A 1 99 ? -13.217 -0.272 17.792 1.00 98.12 99 GLY A N 1
ATOM 770 C CA . GLY A 1 99 ? -12.604 -1.533 18.213 1.00 98.12 99 GLY A CA 1
ATOM 771 C C . GLY A 1 99 ? -11.610 -1.425 19.376 1.00 98.12 99 GLY A C 1
ATOM 772 O O . GLY A 1 99 ? -11.017 -2.439 19.735 1.00 98.12 99 GLY A O 1
ATOM 773 N N . GLY A 1 100 ? -11.389 -0.233 19.944 1.00 98.12 100 GLY A N 1
ATOM 774 C CA . GLY A 1 100 ? -10.433 -0.030 21.040 1.00 98.12 100 GLY A CA 1
ATOM 775 C C . GLY A 1 100 ? -8.971 -0.2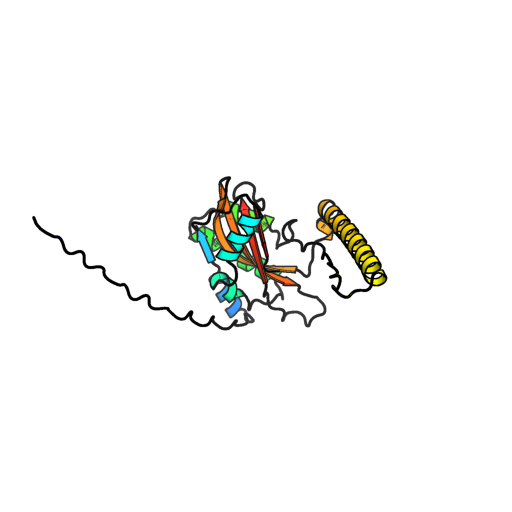92 20.657 1.00 98.12 100 GLY A C 1
ATOM 776 O O . GLY A 1 100 ? -8.180 -0.699 21.505 1.00 98.12 100 GLY A O 1
ATOM 777 N N . LEU A 1 101 ? -8.614 -0.107 19.383 1.00 98.31 101 LEU A N 1
ATOM 778 C CA . LEU A 1 101 ? -7.242 -0.246 18.889 1.00 98.31 101 LEU A CA 1
ATOM 779 C C . LEU A 1 101 ? -6.476 1.081 19.012 1.00 98.31 101 LEU A C 1
ATOM 781 O O . LEU A 1 101 ? -7.062 2.122 19.306 1.00 98.31 101 LEU A O 1
ATOM 785 N N . ASP A 1 102 ? -5.162 1.058 18.784 1.00 98.12 102 ASP A N 1
ATOM 786 C CA . ASP A 1 102 ? -4.320 2.256 18.856 1.00 98.12 102 ASP A CA 1
ATOM 787 C C . ASP A 1 102 ? -4.560 3.196 17.661 1.00 98.12 102 ASP A C 1
ATOM 789 O O . ASP A 1 102 ? -3.949 3.094 16.596 1.00 98.12 102 ASP A O 1
ATOM 793 N N . ILE A 1 103 ? -5.497 4.120 17.856 1.00 98.31 103 ILE A N 1
ATOM 794 C CA . ILE A 1 103 ? -5.921 5.113 16.864 1.00 98.31 103 ILE A CA 1
ATOM 795 C C . ILE A 1 103 ? -4.758 6.036 16.486 1.00 98.31 103 ILE A C 1
ATOM 797 O O . ILE A 1 103 ? -4.583 6.360 15.313 1.00 98.31 103 ILE A O 1
ATOM 801 N N . ALA A 1 104 ? -3.963 6.455 17.476 1.00 98.25 104 ALA A N 1
ATOM 802 C CA . ALA A 1 104 ? -2.941 7.476 17.291 1.00 98.25 104 ALA A CA 1
ATOM 803 C C . ALA A 1 104 ? -1.793 6.972 16.410 1.00 98.25 104 ALA A C 1
ATOM 805 O O . ALA A 1 104 ? -1.295 7.727 15.570 1.00 98.25 104 ALA A O 1
ATOM 806 N N . SER A 1 105 ? -1.382 5.708 16.566 1.00 98.31 105 SER A N 1
ATOM 807 C CA . SER A 1 105 ? -0.392 5.117 15.660 1.00 98.31 105 SER A CA 1
ATOM 808 C C . SER A 1 105 ? -0.962 4.873 14.265 1.00 98.31 105 SER A C 1
ATOM 810 O O . SER A 1 105 ? -0.274 5.170 13.290 1.00 98.31 105 SER A O 1
ATOM 812 N N . LEU A 1 106 ? -2.221 4.433 14.132 1.00 98.44 106 LEU A N 1
ATOM 813 C CA . LEU A 1 106 ? -2.839 4.229 12.814 1.00 98.44 106 LEU A CA 1
ATOM 814 C C . LEU A 1 106 ? -2.926 5.533 12.011 1.00 98.44 106 LEU A C 1
ATOM 816 O O . LEU A 1 106 ? -2.566 5.554 10.834 1.00 98.44 106 LEU A O 1
ATOM 820 N N . GLU A 1 107 ? -3.374 6.626 12.636 1.00 97.88 107 GLU A N 1
ATOM 821 C CA . GLU A 1 107 ? -3.435 7.946 11.996 1.00 97.88 107 GLU A CA 1
ATOM 822 C C . GLU A 1 107 ? -2.058 8.384 11.494 1.00 97.88 107 GLU A C 1
ATOM 824 O O . GLU A 1 107 ? -1.927 8.820 10.349 1.00 97.88 107 GLU A O 1
ATOM 829 N N . LYS A 1 108 ? -1.018 8.216 12.318 1.00 96.75 108 LYS A N 1
ATOM 830 C CA . LYS A 1 108 ? 0.358 8.547 11.940 1.00 96.75 108 LYS A CA 1
ATOM 831 C C . LYS A 1 108 ? 0.884 7.652 10.823 1.00 96.75 108 LYS A C 1
ATOM 833 O O . LYS A 1 108 ? 1.510 8.173 9.907 1.00 96.75 108 LYS A O 1
ATOM 838 N N . CYS A 1 109 ? 0.604 6.348 10.841 1.00 96.31 109 CYS A N 1
ATOM 839 C CA . CYS A 1 109 ? 0.960 5.437 9.750 1.00 96.31 109 CYS A CA 1
ATOM 840 C C . CYS A 1 109 ? 0.288 5.855 8.431 1.00 96.31 109 CYS A C 1
ATOM 842 O O . CYS A 1 109 ? 0.966 6.000 7.417 1.00 96.31 109 CYS A O 1
ATOM 844 N N . LEU A 1 110 ? -1.020 6.138 8.440 1.00 96.06 11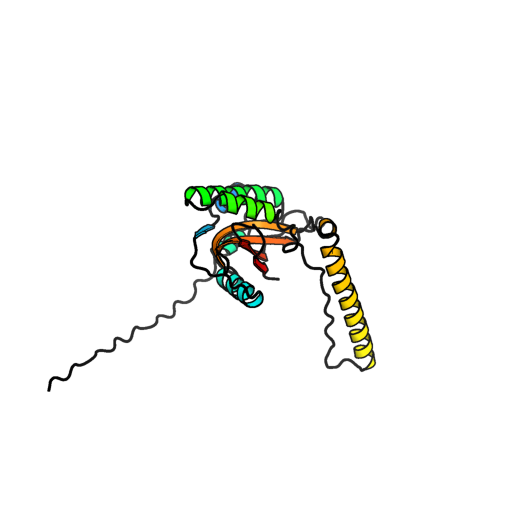0 LEU A N 1
ATOM 845 C CA . LEU A 1 110 ? -1.756 6.596 7.253 1.00 96.06 110 LEU A CA 1
ATOM 846 C C . LEU A 1 110 ? -1.247 7.951 6.737 1.00 96.06 110 LEU A C 1
ATOM 848 O O . LEU A 1 110 ? -1.111 8.138 5.528 1.00 96.06 110 LEU A O 1
ATOM 852 N N . GLN A 1 111 ? -0.933 8.892 7.632 1.00 93.88 111 GLN A N 1
ATOM 853 C CA . GLN A 1 111 ? -0.298 10.162 7.265 1.00 93.88 111 GLN A CA 1
ATOM 854 C C . GLN A 1 111 ? 1.089 9.937 6.660 1.00 93.88 111 GLN A C 1
ATOM 856 O O . GLN A 1 111 ? 1.420 10.543 5.643 1.00 93.88 111 GLN A O 1
ATOM 861 N N . ARG A 1 112 ? 1.885 9.044 7.260 1.00 91.44 112 ARG A N 1
ATOM 862 C CA . ARG A 1 112 ? 3.245 8.729 6.824 1.00 91.44 112 ARG A CA 1
ATOM 863 C C . ARG A 1 112 ? 3.261 8.065 5.458 1.00 91.44 112 ARG A C 1
ATOM 865 O O . ARG A 1 112 ? 4.103 8.458 4.665 1.00 91.44 112 ARG A O 1
ATOM 872 N N . LEU A 1 113 ? 2.312 7.171 5.154 1.00 89.94 113 LEU A N 1
ATOM 873 C CA . LEU A 1 113 ? 2.128 6.621 3.803 1.00 89.94 113 LEU A CA 1
ATOM 874 C C . LEU A 1 113 ? 1.888 7.705 2.754 1.00 89.94 113 LEU A C 1
ATOM 876 O O . LEU A 1 113 ? 2.122 7.457 1.574 1.00 89.94 113 LEU A O 1
ATOM 880 N N . ASN A 1 114 ? 1.410 8.887 3.159 1.00 84.25 114 ASN A N 1
ATOM 881 C CA . ASN A 1 114 ? 1.265 10.055 2.298 1.00 84.25 114 ASN A CA 1
ATOM 882 C C . ASN A 1 114 ? 0.631 9.705 0.945 1.00 84.25 114 ASN A C 1
ATOM 884 O O . ASN A 1 114 ? 1.153 10.064 -0.106 1.00 84.25 114 ASN A O 1
ATOM 888 N N . ARG A 1 115 ? -0.471 8.943 0.960 1.00 81.69 115 ARG A N 1
ATOM 889 C CA . ARG A 1 115 ? -1.167 8.525 -0.266 1.00 81.69 115 ARG A CA 1
ATOM 890 C C . ARG A 1 115 ? -0.352 7.628 -1.207 1.00 81.69 115 ARG A C 1
ATOM 892 O O . ARG A 1 115 ? -0.540 7.683 -2.416 1.00 81.69 115 ARG A O 1
ATOM 899 N N . GLY A 1 116 ? 0.561 6.830 -0.665 1.00 67.88 116 GLY A N 1
ATOM 900 C CA . GLY A 1 116 ? 1.483 6.030 -1.467 1.00 67.88 116 GLY A CA 1
ATOM 901 C C . GLY A 1 116 ? 2.601 6.859 -2.111 1.00 67.88 116 GLY A C 1
ATOM 902 O O . GLY A 1 116 ? 3.102 6.500 -3.169 1.00 67.88 116 GLY A O 1
ATOM 903 N N . ARG A 1 117 ? 2.985 7.986 -1.496 1.00 72.81 117 ARG A N 1
ATOM 904 C CA . ARG A 1 117 ? 4.068 8.871 -1.973 1.00 72.81 117 ARG A CA 1
ATOM 905 C C . ARG A 1 117 ? 5.295 8.841 -1.056 1.00 72.81 117 ARG A C 1
ATOM 907 O O . ARG A 1 117 ? 5.996 9.839 -0.910 1.00 72.81 117 ARG A O 1
ATOM 914 N N . THR A 1 118 ? 5.529 7.726 -0.377 1.00 72.31 118 THR A N 1
ATOM 915 C CA . THR A 1 118 ? 6.771 7.461 0.367 1.00 72.31 118 THR A CA 1
ATOM 916 C C . THR A 1 118 ? 7.811 6.796 -0.520 1.00 72.31 118 THR A C 1
ATOM 918 O O . THR A 1 118 ? 7.500 6.310 -1.605 1.00 72.31 118 THR A O 1
ATOM 921 N N . ARG A 1 119 ? 9.051 6.702 -0.028 1.00 72.88 119 ARG A N 1
ATOM 922 C CA . ARG A 1 119 ? 10.128 5.926 -0.664 1.00 72.88 119 ARG A CA 1
ATOM 923 C C . ARG A 1 119 ? 9.676 4.523 -1.079 1.00 72.88 119 ARG A C 1
ATOM 925 O O . ARG A 1 119 ? 10.040 4.064 -2.152 1.00 72.88 119 ARG A O 1
ATOM 932 N N . GLU A 1 120 ? 8.884 3.875 -0.236 1.00 71.06 120 GLU A N 1
ATOM 933 C CA . GLU A 1 120 ? 8.422 2.492 -0.378 1.00 71.06 120 GLU A CA 1
ATOM 934 C C . GLU A 1 120 ? 7.146 2.354 -1.216 1.00 71.06 120 GLU A C 1
ATOM 936 O O . GLU A 1 120 ? 6.659 1.247 -1.407 1.00 71.06 120 GLU A O 1
ATOM 941 N N . SER A 1 121 ? 6.562 3.462 -1.667 1.00 67.88 121 SER A N 1
ATOM 942 C CA . SER A 1 121 ? 5.300 3.467 -2.416 1.00 67.88 121 SER A CA 1
ATOM 943 C C . SER A 1 121 ? 5.362 4.242 -3.730 1.00 67.88 121 SER A C 1
ATOM 945 O O . SER A 1 121 ? 4.511 4.049 -4.595 1.00 67.88 121 SER A O 1
ATOM 947 N N . MET A 1 122 ? 6.416 5.036 -3.935 1.00 78.00 122 MET A N 1
ATOM 948 C CA . MET A 1 122 ? 6.803 5.492 -5.264 1.00 78.00 122 MET A CA 1
ATOM 949 C C . MET A 1 122 ? 7.107 4.282 -6.143 1.00 78.00 122 MET A C 1
ATOM 951 O O . MET A 1 122 ? 7.904 3.420 -5.762 1.00 78.00 122 MET A O 1
ATOM 955 N N . LEU A 1 123 ? 6.504 4.250 -7.331 1.00 74.75 123 LEU A N 1
ATOM 956 C CA . LEU A 1 123 ? 6.842 3.255 -8.341 1.00 74.75 123 LEU A CA 1
ATOM 957 C C . LEU A 1 123 ? 8.352 3.274 -8.566 1.00 74.75 123 LEU A C 1
ATOM 959 O O . LEU A 1 123 ? 8.959 4.336 -8.743 1.00 74.75 123 LEU A O 1
ATOM 963 N N . GLU A 1 124 ? 8.964 2.095 -8.489 1.00 80.44 124 GLU A N 1
ATOM 964 C CA . GLU A 1 124 ? 10.384 1.972 -8.780 1.00 80.44 124 GLU A CA 1
ATOM 965 C C . GLU A 1 124 ? 10.641 2.417 -10.223 1.00 80.44 124 GLU A C 1
ATOM 967 O O . GLU A 1 124 ? 9.756 2.280 -11.077 1.00 80.44 124 GLU A O 1
ATOM 972 N N . PRO A 1 125 ? 11.837 2.956 -10.521 1.00 82.12 125 PRO A N 1
ATOM 973 C CA . PRO A 1 125 ? 12.224 3.158 -11.905 1.00 82.12 125 PRO A CA 1
ATOM 974 C C . PRO A 1 125 ? 11.998 1.852 -12.672 1.00 82.12 125 PRO A C 1
ATOM 976 O O . PRO A 1 125 ? 12.366 0.777 -12.203 1.00 82.12 125 PRO A O 1
ATOM 979 N N . PHE A 1 126 ? 11.358 1.912 -13.833 1.00 82.31 126 PHE A N 1
ATOM 980 C CA . PHE A 1 126 ? 11.117 0.695 -14.594 1.00 82.31 126 PHE A CA 1
ATOM 981 C C . PHE A 1 126 ? 12.455 0.144 -15.094 1.00 82.31 126 PHE A C 1
ATOM 983 O O . PHE A 1 126 ? 13.162 0.813 -15.847 1.00 82.31 126 PHE A O 1
ATOM 990 N N . ARG A 1 127 ? 12.815 -1.076 -14.683 1.00 85.38 127 ARG A N 1
ATOM 991 C CA . ARG A 1 127 ? 13.978 -1.768 -15.239 1.00 85.38 127 ARG A CA 1
ATOM 992 C C . ARG A 1 127 ? 13.543 -2.556 -16.464 1.00 85.38 127 ARG A C 1
ATOM 994 O O . ARG A 1 127 ? 13.000 -3.652 -16.338 1.00 85.38 127 ARG A O 1
ATOM 1001 N N . GLN A 1 128 ? 13.840 -2.038 -17.650 1.00 85.62 128 GLN A N 1
ATOM 1002 C CA . GLN A 1 128 ? 13.621 -2.788 -18.877 1.00 85.62 128 GLN A CA 1
ATOM 1003 C C . GLN A 1 128 ? 14.679 -3.894 -18.991 1.00 85.62 128 GLN A C 1
ATOM 1005 O O . GLN A 1 128 ? 15.819 -3.664 -19.387 1.00 85.62 128 GLN A O 1
ATOM 1010 N N . GLN A 1 129 ? 14.320 -5.117 -18.599 1.00 85.19 129 GLN A N 1
ATOM 1011 C CA . GLN A 1 129 ? 15.176 -6.275 -18.829 1.00 85.19 129 GLN A CA 1
ATOM 1012 C C . GLN A 1 129 ? 14.953 -6.790 -20.248 1.00 85.19 129 GLN A C 1
ATOM 1014 O O . GLN A 1 129 ? 13.862 -7.245 -20.592 1.00 85.19 129 GLN A O 1
ATOM 1019 N N . ILE A 1 130 ? 15.997 -6.745 -21.070 1.00 90.00 130 ILE A N 1
ATOM 1020 C CA . ILE A 1 130 ? 15.925 -7.228 -22.442 1.00 90.00 130 ILE A CA 1
ATOM 1021 C C . ILE A 1 130 ? 16.333 -8.693 -22.441 1.00 90.00 130 ILE A C 1
ATOM 1023 O O . ILE A 1 130 ? 17.486 -9.044 -22.172 1.00 90.00 130 ILE A O 1
ATOM 1027 N N . LEU A 1 131 ? 15.360 -9.561 -22.708 1.00 92.88 131 LEU A N 1
ATOM 1028 C CA . LEU A 1 131 ? 15.610 -10.986 -22.842 1.00 92.88 131 LEU A CA 1
ATOM 1029 C C . LEU A 1 131 ? 16.459 -11.233 -24.091 1.00 92.88 131 LEU A C 1
ATOM 1031 O O . LEU A 1 131 ? 16.108 -10.787 -25.181 1.00 92.88 131 LEU A O 1
ATOM 1035 N N . VAL A 1 132 ? 17.560 -11.963 -23.926 1.00 92.62 132 VAL A N 1
ATOM 1036 C CA . VAL A 1 132 ? 18.385 -12.423 -25.045 1.00 92.62 132 VAL A CA 1
ATOM 1037 C C . VAL A 1 132 ? 17.806 -13.745 -25.553 1.00 92.62 132 VAL A C 1
ATOM 1039 O O . VAL A 1 132 ? 17.801 -14.714 -24.786 1.00 92.62 132 VAL A O 1
ATOM 1042 N N . PRO A 1 133 ? 17.323 -13.821 -26.806 1.00 95.06 133 PRO A N 1
ATOM 1043 C CA . PRO A 1 133 ? 16.845 -15.076 -27.370 1.00 95.06 133 PRO A CA 1
ATOM 1044 C C . PRO A 1 133 ? 17.951 -16.142 -27.376 1.00 95.06 133 PRO A C 1
ATOM 1046 O O . PRO A 1 133 ? 19.122 -15.822 -27.618 1.00 95.06 133 PRO A O 1
ATOM 1049 N N . PRO A 1 134 ? 17.621 -17.418 -27.118 1.00 96.38 134 PRO A N 1
ATOM 1050 C CA . PRO A 1 134 ? 18.617 -18.489 -27.112 1.00 96.38 134 PRO A CA 1
ATOM 1051 C C . PRO A 1 134 ? 19.277 -18.686 -28.487 1.00 96.38 134 PRO A C 1
ATOM 1053 O O . PRO A 1 134 ? 20.439 -19.088 -28.548 1.00 96.38 134 PRO A O 1
ATOM 1056 N N . ASP A 1 135 ? 18.554 -18.370 -29.561 1.00 97.12 135 ASP A N 1
ATOM 1057 C CA . ASP A 1 135 ? 18.942 -18.464 -30.970 1.00 97.12 135 ASP A CA 1
ATOM 1058 C C . ASP A 1 135 ? 19.548 -17.173 -31.545 1.00 97.12 135 ASP A C 1
ATOM 1060 O O . ASP A 1 135 ? 19.904 -17.148 -32.723 1.00 97.12 135 ASP A O 1
ATOM 1064 N N . ALA A 1 136 ? 19.721 -16.127 -30.728 1.00 96.94 136 ALA A N 1
ATOM 1065 C CA . ALA A 1 136 ? 20.378 -14.897 -31.157 1.00 96.94 136 ALA A CA 1
ATOM 1066 C C . ALA A 1 136 ? 21.793 -15.185 -31.677 1.00 96.94 136 ALA A C 1
ATOM 1068 O O . ALA A 1 136 ? 22.583 -15.900 -31.042 1.00 96.94 136 ALA A O 1
ATOM 1069 N N . SER A 1 137 ? 22.130 -14.587 -32.817 1.00 98.19 137 SER A N 1
ATOM 1070 C CA . SER A 1 137 ? 23.487 -14.611 -33.350 1.00 98.19 137 SER A CA 1
ATOM 1071 C C . SER A 1 137 ? 24.474 -13.990 -32.355 1.00 98.19 137 SER A C 1
ATOM 1073 O O . SER A 1 137 ? 24.102 -13.264 -31.430 1.00 98.19 137 SER A O 1
ATOM 1075 N N . ARG A 1 138 ? 25.774 -14.255 -32.539 1.00 97.62 138 ARG A N 1
ATOM 1076 C CA . ARG A 1 138 ? 26.812 -13.678 -31.670 1.00 97.62 138 ARG A CA 1
ATOM 1077 C C . ARG A 1 138 ? 26.756 -12.146 -31.652 1.00 97.62 138 ARG A C 1
ATOM 1079 O O . ARG A 1 138 ? 26.854 -11.558 -30.584 1.00 97.62 138 ARG A O 1
ATOM 1086 N N . GLU A 1 139 ? 26.578 -11.525 -32.816 1.00 97.94 139 GLU A N 1
ATOM 1087 C CA . GLU A 1 139 ? 26.508 -10.065 -32.950 1.00 97.94 139 GLU A CA 1
ATOM 1088 C C . GLU A 1 139 ? 25.264 -9.488 -32.259 1.00 97.94 139 GLU A C 1
ATOM 1090 O O . GLU A 1 139 ? 25.372 -8.532 -31.492 1.00 97.94 139 GLU A O 1
ATOM 1095 N N . GLU A 1 140 ? 24.096 -10.110 -32.446 1.00 97.19 140 GLU A N 1
ATOM 1096 C CA . GLU A 1 140 ? 22.871 -9.713 -31.741 1.00 97.19 140 GLU A CA 1
ATOM 1097 C C . GLU A 1 140 ? 23.022 -9.864 -30.227 1.00 97.19 140 GLU A C 1
ATOM 1099 O O . GLU A 1 140 ? 22.624 -8.979 -29.472 1.00 97.19 140 GLU A O 1
ATOM 1104 N N . ARG A 1 141 ? 23.639 -10.957 -29.765 1.00 96.81 141 ARG A N 1
ATOM 1105 C CA . ARG A 1 141 ? 23.893 -11.188 -28.341 1.00 96.81 141 ARG A CA 1
ATOM 1106 C C . ARG A 1 141 ? 24.793 -10.103 -27.750 1.00 96.81 141 ARG A C 1
ATOM 1108 O O . ARG A 1 141 ? 24.438 -9.535 -26.722 1.00 96.81 141 ARG A O 1
ATOM 1115 N N . GLU A 1 142 ? 25.901 -9.770 -28.410 1.00 97.38 142 GLU A N 1
ATOM 1116 C CA . GLU A 1 142 ? 26.799 -8.687 -27.983 1.00 97.38 142 GLU A CA 1
ATOM 1117 C C . GLU A 1 142 ? 26.071 -7.329 -27.931 1.00 97.38 142 GLU A C 1
ATOM 1119 O O . GLU A 1 142 ? 26.246 -6.556 -26.982 1.00 97.38 142 GLU A O 1
ATOM 1124 N N . ALA A 1 143 ? 25.207 -7.043 -28.910 1.00 97.19 143 ALA A N 1
ATOM 1125 C CA . ALA A 1 143 ? 24.403 -5.823 -28.932 1.00 97.19 143 ALA A CA 1
ATOM 1126 C C . ALA A 1 143 ? 23.386 -5.768 -27.775 1.00 97.19 143 ALA A C 1
ATOM 1128 O O . ALA A 1 143 ? 23.303 -4.751 -27.079 1.00 97.19 143 ALA A O 1
ATOM 1129 N N . LEU A 1 144 ? 22.657 -6.861 -27.525 1.00 96.25 144 LEU A N 1
ATOM 1130 C CA . LEU A 1 144 ? 21.669 -6.959 -26.445 1.00 96.25 144 LEU A CA 1
ATOM 1131 C C . LEU A 1 144 ? 22.326 -6.914 -25.060 1.00 96.25 144 LEU A C 1
ATOM 1133 O O . LEU A 1 144 ? 21.801 -6.277 -24.150 1.00 96.25 144 LEU A O 1
ATOM 1137 N N . GLU A 1 145 ? 23.492 -7.537 -24.883 1.00 95.19 145 GLU A N 1
ATOM 1138 C CA . GLU A 1 145 ? 24.274 -7.449 -23.645 1.00 95.19 145 GLU A CA 1
ATOM 1139 C C . GLU A 1 145 ? 24.744 -6.016 -23.377 1.00 95.19 145 GLU A C 1
ATOM 1141 O O . GLU A 1 145 ? 24.609 -5.515 -22.256 1.00 95.19 145 GLU A O 1
ATOM 1146 N N . LYS A 1 146 ? 25.237 -5.320 -24.409 1.00 96.06 146 LYS A N 1
ATOM 1147 C CA . LYS A 1 146 ? 25.612 -3.905 -24.307 1.00 96.06 146 LYS A CA 1
ATOM 1148 C C . LYS A 1 146 ? 24.413 -3.033 -23.930 1.00 96.06 146 LYS A C 1
ATOM 1150 O O . LYS A 1 146 ? 24.557 -2.146 -23.088 1.00 96.06 146 LYS A O 1
ATOM 1155 N N . GLN A 1 147 ? 23.243 -3.292 -24.514 1.00 95.25 147 GLN A N 1
ATOM 1156 C CA . GLN A 1 147 ? 22.016 -2.578 -24.170 1.00 95.25 147 GLN A CA 1
ATOM 1157 C C . GLN A 1 147 ? 21.583 -2.872 -22.728 1.00 95.25 147 GLN A C 1
ATOM 1159 O O . GLN A 1 147 ? 21.394 -1.940 -21.958 1.00 95.25 147 GLN A O 1
ATOM 1164 N N . ASN A 1 148 ? 21.546 -4.141 -22.315 1.00 93.38 148 ASN A N 1
ATOM 1165 C CA . A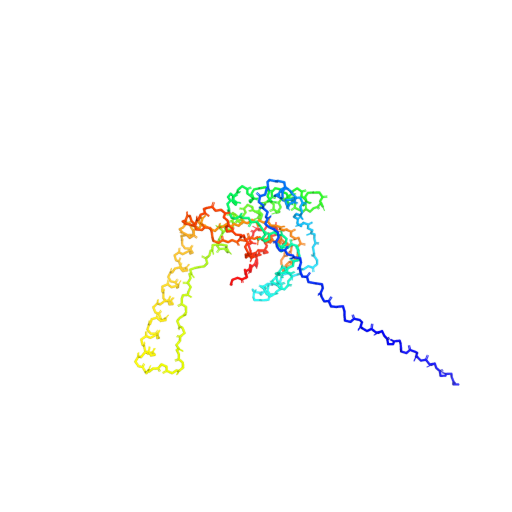SN A 1 148 ? 21.233 -4.546 -20.941 1.00 93.38 148 ASN A CA 1
ATOM 1166 C C . ASN A 1 148 ? 22.165 -3.909 -19.902 1.00 93.38 148 ASN A C 1
ATOM 1168 O O . ASN A 1 148 ? 21.726 -3.543 -18.811 1.00 93.38 148 ASN A O 1
ATOM 1172 N N . LYS A 1 149 ? 23.458 -3.773 -20.223 1.00 95.00 149 LYS A N 1
ATOM 1173 C CA . LYS A 1 149 ? 24.414 -3.073 -19.362 1.00 95.00 149 LYS A CA 1
ATOM 1174 C C . LYS A 1 149 ? 24.047 -1.595 -19.214 1.00 95.00 149 LYS A C 1
ATOM 1176 O O . LYS A 1 149 ? 24.011 -1.106 -18.089 1.00 95.00 149 LYS A O 1
ATOM 1181 N N . LYS A 1 150 ? 23.743 -0.915 -20.322 1.00 95.38 150 LYS A N 1
ATOM 1182 C CA . LYS A 1 150 ? 23.327 0.493 -20.321 1.00 95.38 150 LYS A CA 1
ATOM 1183 C C . LYS A 1 150 ? 22.033 0.702 -19.519 1.00 95.38 150 LYS A C 1
ATOM 1185 O O . LYS A 1 150 ? 22.014 1.542 -18.630 1.00 95.38 150 LYS A O 1
ATOM 1190 N N . GLU A 1 151 ? 21.000 -0.104 -19.766 1.00 93.06 151 GLU A N 1
ATOM 1191 C CA . GLU A 1 151 ? 19.724 -0.061 -19.027 1.00 93.06 151 GLU A CA 1
ATOM 1192 C C . GLU A 1 151 ? 19.933 -0.277 -17.519 1.00 93.06 151 GLU A C 1
ATOM 1194 O O . GLU A 1 151 ? 19.317 0.381 -16.684 1.00 93.06 151 GLU A O 1
ATOM 1199 N N . LYS A 1 152 ? 20.847 -1.182 -17.140 1.00 93.56 152 LYS A N 1
ATOM 1200 C CA . LYS A 1 152 ? 21.210 -1.398 -15.734 1.00 93.56 152 LYS A CA 1
ATOM 1201 C C . LYS A 1 152 ? 21.876 -0.162 -15.117 1.00 93.56 152 LYS A C 1
ATOM 1203 O O . LYS A 1 152 ? 21.538 0.191 -13.991 1.00 93.56 152 LYS A O 1
ATOM 1208 N N . GLU A 1 153 ? 22.810 0.472 -15.821 1.00 95.56 153 GLU A N 1
ATOM 1209 C CA . GLU A 1 153 ? 23.476 1.697 -15.356 1.00 95.56 153 GLU A CA 1
ATOM 1210 C C . GLU A 1 153 ? 22.476 2.856 -15.199 1.00 95.56 153 GLU A C 1
ATOM 1212 O O . GLU A 1 153 ? 22.504 3.555 -14.185 1.00 95.56 153 GLU A O 1
ATOM 1217 N N . GLU A 1 154 ? 21.549 3.022 -16.149 1.00 94.19 154 GLU A N 1
ATOM 1218 C CA . GLU A 1 154 ? 20.470 4.019 -16.082 1.00 94.19 154 GLU A CA 1
ATOM 1219 C C . GLU A 1 154 ? 19.511 3.745 -14.913 1.00 94.19 154 GLU A C 1
ATOM 1221 O O . GLU A 1 154 ? 19.184 4.663 -14.159 1.00 94.19 154 GLU A O 1
ATOM 1226 N N . TYR A 1 155 ? 19.134 2.483 -14.690 1.00 92.00 155 TYR A N 1
ATOM 1227 C CA . TYR A 1 155 ? 18.322 2.068 -13.544 1.00 92.00 155 TYR A CA 1
ATOM 1228 C C . TYR A 1 155 ? 19.010 2.355 -12.199 1.00 92.00 155 TYR A C 1
ATOM 1230 O O . TYR A 1 155 ? 18.403 2.918 -11.288 1.00 92.00 155 TYR A O 1
ATOM 1238 N N . GLU A 1 156 ? 20.294 2.017 -12.056 1.00 93.50 156 GLU A N 1
ATOM 1239 C CA . GLU A 1 156 ? 21.055 2.303 -10.832 1.00 93.50 156 GLU A CA 1
ATOM 1240 C C . GLU A 1 156 ? 21.219 3.811 -10.589 1.00 93.50 156 GLU A C 1
ATOM 1242 O O . GLU A 1 156 ? 21.159 4.264 -9.443 1.00 93.50 156 GLU A O 1
ATOM 1247 N N . ALA A 1 157 ? 21.404 4.603 -11.650 1.00 94.81 157 ALA A N 1
ATOM 1248 C CA . ALA A 1 157 ? 21.436 6.060 -11.558 1.00 94.81 157 ALA A CA 1
ATOM 1249 C C . ALA A 1 157 ? 20.078 6.628 -11.121 1.00 94.81 157 ALA A C 1
ATOM 1251 O O . ALA A 1 157 ? 20.031 7.473 -10.228 1.00 94.81 157 ALA A O 1
ATOM 1252 N N . ALA A 1 158 ? 18.981 6.116 -11.681 1.00 91.38 158 ALA A N 1
ATOM 1253 C CA . ALA A 1 158 ? 17.621 6.471 -11.296 1.00 91.38 158 ALA A CA 1
ATOM 1254 C C . ALA A 1 158 ? 17.321 6.147 -9.824 1.00 91.38 158 ALA A C 1
ATOM 1256 O O . ALA A 1 158 ? 16.747 6.973 -9.118 1.00 91.38 158 ALA A O 1
ATOM 1257 N N . LEU A 1 159 ? 17.763 4.989 -9.319 1.00 89.69 159 LEU A N 1
ATOM 1258 C CA . LEU A 1 159 ? 17.625 4.646 -7.900 1.00 89.69 159 LEU A CA 1
ATOM 1259 C C . LEU A 1 159 ? 18.355 5.638 -6.984 1.00 89.69 159 LEU A C 1
ATOM 1261 O O . LEU A 1 159 ? 17.810 6.023 -5.949 1.00 89.69 159 LEU A O 1
ATOM 1265 N N . LYS A 1 160 ? 19.566 6.064 -7.365 1.00 92.25 160 LYS A N 1
ATOM 1266 C CA . LYS A 1 160 ? 20.340 7.066 -6.615 1.00 92.25 160 LYS A CA 1
ATOM 1267 C C . LYS A 1 160 ? 19.696 8.449 -6.675 1.00 92.25 160 LYS A C 1
ATOM 1269 O O . LYS A 1 160 ? 19.623 9.119 -5.650 1.00 92.25 160 LYS A O 1
ATOM 1274 N N . ASP A 1 161 ? 19.213 8.869 -7.846 1.00 91.75 161 ASP A N 1
ATOM 1275 C CA . ASP A 1 161 ? 18.479 10.133 -7.985 1.00 91.75 161 ASP A CA 1
ATOM 1276 C C . ASP A 1 161 ? 17.199 10.113 -7.143 1.00 91.75 161 ASP A C 1
ATOM 1278 O O . ASP A 1 161 ? 16.958 11.063 -6.409 1.00 91.75 161 ASP A O 1
ATOM 1282 N N . ARG A 1 162 ? 16.447 9.004 -7.133 1.00 87.69 162 ARG A N 1
ATOM 1283 C CA . ARG A 1 162 ? 15.273 8.821 -6.262 1.00 87.69 162 ARG A CA 1
ATOM 1284 C C . ARG A 1 162 ? 15.606 8.962 -4.785 1.00 87.69 162 ARG A C 1
ATOM 1286 O O . ARG A 1 162 ? 14.828 9.543 -4.036 1.00 87.69 162 ARG A O 1
ATOM 1293 N N . GLU A 1 163 ? 16.738 8.416 -4.354 1.00 85.31 163 GLU A N 1
ATOM 1294 C CA . GLU A 1 163 ? 17.179 8.530 -2.964 1.00 85.31 163 GLU A CA 1
ATOM 1295 C C . GLU A 1 163 ? 17.573 9.968 -2.595 1.00 85.31 163 GLU A C 1
ATOM 1297 O O . GLU A 1 163 ? 17.281 10.413 -1.486 1.00 85.31 163 GLU A O 1
ATOM 1302 N N . ALA A 1 164 ? 18.181 10.708 -3.523 1.00 89.31 164 ALA A N 1
ATOM 1303 C CA . ALA A 1 164 ? 18.562 12.105 -3.320 1.00 89.31 164 ALA A CA 1
ATOM 1304 C C . ALA A 1 164 ? 17.393 13.098 -3.487 1.00 89.31 164 ALA A C 1
ATOM 1306 O O . ALA A 1 164 ? 17.403 14.161 -2.866 1.00 89.31 164 ALA A O 1
ATOM 1307 N N . HIS A 1 165 ? 16.411 12.760 -4.326 1.00 88.00 165 HIS A N 1
ATOM 1308 C CA . HIS A 1 165 ? 15.349 13.647 -4.807 1.00 88.00 165 HIS A CA 1
ATOM 1309 C C . HIS A 1 165 ? 13.975 12.956 -4.859 1.00 88.00 165 HIS A C 1
ATOM 1311 O O . HIS A 1 165 ? 13.345 12.917 -5.922 1.00 88.00 165 HIS A O 1
ATOM 1317 N N . PRO A 1 166 ? 13.469 12.394 -3.745 1.00 83.19 166 PRO A N 1
ATOM 1318 C CA . PRO A 1 166 ? 12.208 11.650 -3.736 1.00 83.19 166 PRO A CA 1
ATOM 1319 C C . PRO A 1 166 ? 11.022 12.471 -4.268 1.00 83.19 166 PRO A C 1
ATOM 1321 O O . PRO A 1 166 ? 10.117 11.920 -4.884 1.00 83.19 166 PRO A O 1
ATOM 1324 N N . GLU A 1 167 ? 11.047 13.796 -4.124 1.00 84.00 167 GLU A N 1
ATOM 1325 C CA . GLU A 1 167 ? 10.017 14.702 -4.630 1.00 84.00 167 GLU A CA 1
ATOM 1326 C C . GLU A 1 167 ? 9.826 14.669 -6.151 1.00 84.00 167 GLU A C 1
ATOM 1328 O O . GLU A 1 167 ? 8.729 14.950 -6.633 1.00 84.00 167 GLU A O 1
ATOM 1333 N N . LYS A 1 168 ? 10.867 14.312 -6.915 1.00 85.50 168 LYS A N 1
ATOM 1334 C CA . LYS A 1 168 ? 10.792 14.192 -8.382 1.00 85.50 168 LYS A CA 1
ATOM 1335 C C . LYS A 1 168 ? 10.135 12.893 -8.835 1.00 85.50 168 LYS A C 1
ATOM 1337 O O . LYS A 1 168 ? 9.678 12.798 -9.969 1.00 85.50 168 LYS A O 1
ATOM 1342 N N . TRP A 1 169 ? 10.110 11.900 -7.954 1.00 83.94 169 TRP A N 1
ATOM 1343 C CA . TRP A 1 169 ? 9.614 10.553 -8.227 1.00 83.94 169 TRP A CA 1
ATOM 1344 C C . TRP A 1 169 ? 8.155 10.378 -7.798 1.00 83.94 169 TRP A C 1
ATOM 1346 O O . TRP A 1 169 ? 7.582 9.293 -7.911 1.00 83.94 169 TRP A O 1
ATOM 1356 N N . TYR A 1 170 ? 7.521 11.465 -7.352 1.00 83.81 170 TYR A N 1
ATOM 1357 C CA . TYR A 1 170 ? 6.091 11.512 -7.104 1.00 83.81 170 TYR A CA 1
ATOM 1358 C C . TYR A 1 170 ? 5.324 11.390 -8.415 1.00 83.81 170 TYR A C 1
ATOM 1360 O O . TYR A 1 170 ? 5.396 12.244 -9.298 1.00 83.81 170 TYR A O 1
ATOM 1368 N N . ASN A 1 171 ? 4.553 10.313 -8.523 1.00 83.62 171 ASN A N 1
ATOM 1369 C CA . ASN A 1 171 ? 3.696 10.077 -9.667 1.00 83.62 171 ASN A CA 1
ATOM 1370 C C . ASN A 1 171 ? 2.262 10.496 -9.329 1.00 83.62 171 ASN A C 1
ATOM 1372 O O . ASN A 1 171 ? 1.530 9.756 -8.678 1.00 83.62 171 ASN A O 1
ATOM 1376 N N . ASP A 1 172 ? 1.842 11.668 -9.805 1.00 82.56 172 ASP A N 1
ATOM 1377 C CA . ASP A 1 172 ? 0.458 12.149 -9.654 1.00 82.56 172 ASP A CA 1
ATOM 1378 C C . ASP A 1 172 ? -0.582 11.231 -10.315 1.00 82.56 172 ASP A C 1
ATOM 1380 O O . ASP A 1 172 ? -1.772 11.311 -10.007 1.00 82.56 172 ASP A O 1
ATOM 1384 N N . SER A 1 173 ? -0.139 10.365 -11.228 1.00 87.12 173 SER A N 1
ATOM 1385 C CA . SER A 1 173 ? -0.984 9.358 -11.865 1.00 87.12 173 SER A CA 1
ATOM 1386 C C . SER A 1 173 ? -1.193 8.141 -10.965 1.00 87.12 173 SER A C 1
ATOM 1388 O O . SER A 1 173 ? -2.086 7.356 -11.241 1.00 87.12 173 SER A O 1
ATOM 1390 N N . LEU A 1 174 ? -0.413 7.948 -9.900 1.00 89.62 174 LEU A N 1
ATOM 1391 C CA . LEU A 1 174 ? -0.590 6.811 -9.002 1.00 89.62 174 LEU A CA 1
ATOM 1392 C C . LEU A 1 174 ? -1.808 7.043 -8.097 1.00 89.62 174 LEU A C 1
ATOM 1394 O O . LEU A 1 174 ? -1.757 7.831 -7.154 1.00 89.62 174 LEU A O 1
ATOM 1398 N N . ALA A 1 175 ? -2.908 6.354 -8.389 1.00 92.25 175 ALA A N 1
ATOM 1399 C CA . ALA A 1 175 ? -4.104 6.365 -7.565 1.00 92.25 175 ALA A CA 1
ATOM 1400 C C . ALA A 1 175 ? -3.997 5.276 -6.498 1.00 92.25 175 ALA A C 1
ATOM 1402 O O . ALA A 1 175 ? -3.847 4.110 -6.841 1.00 92.25 175 ALA A O 1
ATOM 1403 N N . VAL A 1 176 ? -4.107 5.636 -5.217 1.00 94.00 176 VAL A N 1
ATOM 1404 C CA . VAL A 1 176 ? -4.042 4.686 -4.092 1.00 94.00 176 VAL A CA 1
ATOM 1405 C C . VAL A 1 176 ? -5.210 4.939 -3.143 1.00 94.00 176 VAL A C 1
ATOM 1407 O O . VAL A 1 176 ? -5.517 6.088 -2.832 1.00 94.00 176 VAL A O 1
ATOM 1410 N N . VAL A 1 177 ? -5.872 3.886 -2.656 1.00 96.12 177 VAL A N 1
ATOM 1411 C CA . VAL A 1 177 ? -6.963 3.984 -1.669 1.00 96.12 177 VAL A CA 1
ATOM 1412 C C . VAL A 1 177 ? -6.806 2.887 -0.607 1.00 96.12 177 VAL A C 1
ATOM 1414 O O . VAL A 1 177 ? -6.768 1.713 -0.978 1.00 96.12 177 VAL A O 1
ATOM 1417 N N . PRO A 1 178 ? -6.742 3.218 0.700 1.00 97.50 178 PRO A N 1
ATOM 1418 C CA . PRO A 1 178 ? -6.601 2.229 1.761 1.00 97.50 178 PRO A CA 1
ATOM 1419 C C . PRO A 1 178 ? -7.947 1.568 2.035 1.00 97.50 178 PRO A C 1
ATOM 1421 O O . PRO A 1 178 ? -8.932 2.242 2.292 1.00 97.50 178 PRO A O 1
ATOM 1424 N N . VAL A 1 179 ? -8.008 0.244 1.987 1.00 97.88 179 VAL A N 1
ATOM 1425 C CA . VAL A 1 179 ? -9.265 -0.519 2.083 1.00 97.88 179 VAL A CA 1
ATOM 1426 C C . VAL A 1 179 ? -9.320 -1.453 3.294 1.00 97.88 179 VAL A C 1
ATOM 1428 O O . VAL A 1 179 ? -10.382 -1.983 3.633 1.00 97.88 179 VAL A O 1
ATOM 1431 N N . GLY A 1 180 ? -8.198 -1.620 3.995 1.00 98.12 180 GLY A N 1
ATOM 1432 C CA . GLY A 1 180 ? -8.126 -2.353 5.254 1.00 98.12 180 GLY A CA 1
ATOM 1433 C C . GLY A 1 180 ? -6.915 -1.955 6.093 1.00 98.12 180 GLY A C 1
ATOM 1434 O O . GLY A 1 180 ? -5.891 -1.536 5.553 1.00 98.12 180 GLY A O 1
ATOM 1435 N N . ALA A 1 181 ? -7.034 -2.100 7.411 1.00 98.44 181 ALA A N 1
ATOM 1436 C CA . ALA A 1 181 ? -5.950 -1.877 8.363 1.00 98.44 181 ALA A CA 1
ATOM 1437 C C . ALA A 1 181 ? -5.984 -2.943 9.463 1.00 98.44 181 ALA A C 1
ATOM 1439 O O . ALA A 1 181 ? -6.973 -3.076 10.179 1.00 98.44 181 ALA A O 1
ATOM 1440 N N . PHE A 1 182 ? -4.902 -3.697 9.624 1.00 98.50 182 PHE A N 1
ATOM 1441 C CA . PHE A 1 182 ? -4.845 -4.815 10.560 1.00 98.50 182 PHE A CA 1
ATOM 1442 C C . PHE A 1 182 ? -3.690 -4.648 11.538 1.00 98.50 182 PHE A C 1
ATOM 1444 O O . PHE A 1 182 ? -2.563 -4.410 11.118 1.00 98.50 182 PHE A O 1
ATOM 1451 N N . LEU A 1 183 ? -3.951 -4.792 12.834 1.00 98.62 183 LEU A N 1
ATOM 1452 C CA . LEU A 1 183 ? -2.908 -4.734 13.855 1.00 98.62 183 LEU A CA 1
ATOM 1453 C C . LEU A 1 183 ? -2.310 -6.132 14.044 1.00 98.62 183 LEU A C 1
ATOM 1455 O O . LEU A 1 183 ? -2.995 -7.037 14.527 1.00 98.62 183 LEU A O 1
ATOM 1459 N N . GLY A 1 184 ? -1.058 -6.305 13.630 1.00 98.31 184 GLY A N 1
ATOM 1460 C CA . GLY A 1 184 ? -0.278 -7.533 13.781 1.00 98.31 184 GLY A CA 1
ATOM 1461 C C . GLY A 1 184 ? 0.977 -7.307 14.623 1.00 98.31 184 GLY A C 1
ATOM 1462 O O . GLY A 1 184 ? 1.104 -6.304 15.329 1.00 98.31 184 GLY A O 1
ATOM 1463 N N . THR A 1 185 ? 1.927 -8.233 14.535 1.00 98.56 185 THR A N 1
ATOM 1464 C CA . THR A 1 185 ? 3.232 -8.127 15.199 1.00 98.56 185 THR A CA 1
ATOM 1465 C C . THR A 1 185 ? 4.371 -8.264 14.201 1.00 98.56 185 THR A C 1
ATOM 1467 O O . THR A 1 185 ? 4.226 -8.844 13.130 1.00 98.56 185 THR A O 1
ATOM 1470 N N . HIS A 1 186 ? 5.525 -7.722 14.557 1.00 96.75 186 HIS A N 1
ATOM 1471 C CA . HIS A 1 186 ? 6.802 -7.928 13.884 1.00 96.75 186 HIS A CA 1
ATOM 1472 C C . HIS A 1 186 ? 7.902 -8.084 14.943 1.00 96.75 186 HIS A C 1
ATOM 1474 O O . HIS A 1 186 ? 7.615 -8.094 16.142 1.00 96.75 186 HIS A O 1
ATOM 1480 N N . SER A 1 187 ? 9.160 -8.252 14.534 1.00 94.69 187 SER A N 1
ATOM 1481 C CA . SER A 1 187 ? 10.248 -8.614 15.455 1.00 94.69 187 SER A CA 1
ATOM 1482 C C . SER A 1 187 ? 10.491 -7.606 16.586 1.00 94.69 187 SER A C 1
ATOM 1484 O O . SER A 1 187 ? 10.976 -8.015 17.642 1.00 94.69 187 SER A O 1
ATOM 1486 N N . THR A 1 188 ? 10.150 -6.322 16.411 1.00 95.19 188 THR A N 1
ATOM 1487 C CA . THR A 1 188 ? 10.381 -5.287 17.437 1.00 95.19 188 THR A CA 1
ATOM 1488 C C . THR A 1 188 ? 9.115 -4.770 18.118 1.00 95.19 188 THR A C 1
ATOM 1490 O O . THR A 1 188 ? 9.214 -3.879 18.966 1.00 95.19 188 THR A O 1
ATOM 1493 N N . GLY A 1 189 ? 7.934 -5.307 17.797 1.00 97.69 189 GLY A N 1
ATOM 1494 C CA . GLY A 1 189 ? 6.686 -4.885 18.431 1.00 97.69 189 GLY A CA 1
ATOM 1495 C C . GLY A 1 189 ? 5.444 -5.096 17.575 1.00 97.69 189 GLY A C 1
ATOM 1496 O O . GLY A 1 189 ? 5.341 -6.043 16.800 1.00 97.69 189 GLY A O 1
ATOM 1497 N N . GLU A 1 190 ? 4.465 -4.216 17.753 1.00 98.44 190 GLU A N 1
ATOM 1498 C CA . GLU A 1 190 ? 3.245 -4.209 16.951 1.00 98.44 190 GLU A CA 1
ATOM 1499 C C . GLU A 1 190 ? 3.465 -3.461 15.635 1.00 98.44 190 GLU A C 1
ATOM 1501 O O . GLU A 1 190 ? 4.273 -2.533 15.551 1.00 98.44 190 GLU A O 1
ATOM 1506 N N . CYS A 1 191 ? 2.728 -3.852 14.598 1.00 98.50 191 CYS A N 1
ATOM 1507 C CA . CYS A 1 191 ? 2.700 -3.117 13.339 1.00 98.50 191 CYS A CA 1
ATOM 1508 C C . CYS A 1 191 ? 1.283 -3.021 12.775 1.00 98.50 191 CYS A C 1
ATOM 1510 O O . CYS A 1 191 ? 0.472 -3.941 12.914 1.00 98.50 191 CYS A O 1
ATOM 1512 N N . TRP A 1 192 ? 1.004 -1.910 12.101 1.00 98.50 192 TRP A N 1
ATOM 1513 C CA . TRP A 1 192 ? -0.169 -1.760 11.255 1.00 98.50 192 TRP A CA 1
ATOM 1514 C C . TRP A 1 192 ? 0.117 -2.316 9.871 1.00 98.50 192 TRP A C 1
ATOM 1516 O O . TRP A 1 192 ? 1.048 -1.879 9.204 1.00 98.50 192 TRP A O 1
ATOM 1526 N N . ILE A 1 193 ? -0.715 -3.245 9.421 1.00 98.31 193 ILE A N 1
ATOM 1527 C CA . ILE A 1 193 ? -0.717 -3.758 8.058 1.00 98.31 193 ILE A CA 1
ATOM 1528 C C . ILE A 1 193 ? -1.840 -3.062 7.297 1.00 98.31 193 ILE A C 1
ATOM 1530 O O . ILE A 1 193 ? -3.018 -3.328 7.541 1.00 98.31 193 ILE A O 1
ATOM 1534 N N . ILE A 1 194 ? -1.481 -2.152 6.401 1.00 97.88 194 ILE A N 1
ATOM 1535 C CA . ILE A 1 194 ? -2.405 -1.338 5.616 1.00 97.88 194 ILE A CA 1
ATOM 1536 C C . ILE A 1 194 ? -2.482 -1.931 4.214 1.00 97.88 194 ILE A C 1
ATOM 1538 O O . ILE A 1 194 ? -1.475 -2.018 3.515 1.00 97.88 194 ILE A O 1
ATOM 1542 N N . VAL A 1 195 ? -3.685 -2.338 3.816 1.00 97.56 195 VAL A N 1
ATOM 1543 C CA . VAL A 1 195 ? -3.978 -2.885 2.488 1.00 97.56 195 VAL A CA 1
ATOM 1544 C C . VAL A 1 195 ? -4.621 -1.784 1.657 1.00 97.56 195 VAL A C 1
ATOM 1546 O O . VAL A 1 195 ? -5.652 -1.242 2.059 1.00 97.56 195 VAL A O 1
ATOM 1549 N N . CYS A 1 196 ? -4.054 -1.474 0.495 1.00 96.56 196 CYS A N 1
ATOM 1550 C CA . CYS A 1 196 ? -4.611 -0.515 -0.452 1.00 96.56 196 CYS A CA 1
ATOM 1551 C C . CYS A 1 196 ? -4.910 -1.161 -1.801 1.00 96.56 196 CYS A C 1
ATOM 1553 O O . CYS A 1 196 ? -4.208 -2.072 -2.239 1.00 96.56 196 CYS A O 1
ATOM 1555 N N . LYS A 1 197 ? -5.912 -0.611 -2.487 1.00 96.31 197 LYS A N 1
ATOM 1556 C CA . LYS A 1 197 ? -6.081 -0.777 -3.932 1.00 96.31 197 LYS A CA 1
ATOM 1557 C C . LYS A 1 197 ? -5.357 0.353 -4.648 1.00 96.31 197 LYS A C 1
ATOM 1559 O O . LYS A 1 197 ? -5.357 1.482 -4.146 1.00 96.31 197 LYS A O 1
ATOM 1564 N N . TRP A 1 198 ? -4.756 0.058 -5.794 1.00 94.31 198 TRP A N 1
ATOM 1565 C CA . TRP A 1 198 ? -4.040 1.063 -6.571 1.00 94.31 198 TRP A CA 1
ATOM 1566 C C . TRP A 1 198 ? -4.124 0.831 -8.082 1.00 94.31 198 TRP A C 1
ATOM 1568 O O . TRP A 1 198 ? -4.487 -0.261 -8.518 1.00 94.31 198 TRP A O 1
ATOM 1578 N N . GLU A 1 199 ? -3.830 1.880 -8.859 1.00 93.19 199 GLU A N 1
ATOM 1579 C CA . GLU A 1 199 ? -3.653 1.829 -10.318 1.00 93.19 199 GLU A CA 1
ATOM 1580 C C . GLU A 1 199 ? -2.932 3.079 -10.857 1.00 93.19 199 GLU A C 1
ATOM 1582 O O . GLU A 1 199 ? -2.928 4.135 -10.214 1.00 93.19 199 GLU A O 1
ATOM 1587 N N . LEU A 1 200 ? -2.372 2.991 -12.066 1.00 89.31 200 LEU A N 1
ATOM 1588 C CA . LEU A 1 200 ? -1.932 4.140 -12.856 1.00 89.31 200 LEU A CA 1
ATOM 1589 C C . LEU A 1 200 ? -3.109 4.820 -13.583 1.00 89.31 200 LEU A C 1
ATOM 1591 O O . LEU A 1 200 ? -3.653 4.339 -14.573 1.00 89.31 200 LEU A O 1
ATOM 1595 N N . SER A 1 201 ? -3.467 6.012 -13.120 1.00 81.75 201 SER A N 1
ATOM 1596 C CA . SER A 1 201 ? -4.456 6.914 -13.708 1.00 81.75 201 SER A CA 1
ATOM 1597 C C . SER A 1 201 ? -3.820 7.867 -14.724 1.00 81.75 201 SER A C 1
ATOM 1599 O O . SER A 1 201 ? -3.394 8.975 -14.388 1.00 81.75 201 SER A O 1
ATOM 1601 N N . PHE A 1 202 ? -3.801 7.486 -15.998 1.00 77.62 202 PHE A N 1
ATOM 1602 C CA . PHE A 1 202 ? -3.279 8.346 -17.063 1.00 77.62 202 PHE A CA 1
ATOM 1603 C C . PHE A 1 202 ? -4.266 9.466 -17.431 1.00 77.62 202 PHE A C 1
ATOM 1605 O O . PHE A 1 202 ? -5.388 9.200 -17.853 1.00 77.62 202 PHE A O 1
ATOM 1612 N N . LYS A 1 203 ? -3.820 10.731 -17.366 1.00 64.94 203 LYS A N 1
ATOM 1613 C CA . LYS A 1 203 ? -4.635 11.934 -17.668 1.00 64.94 203 LYS A CA 1
ATOM 1614 C C . LYS A 1 203 ? -5.261 11.960 -19.077 1.00 64.94 203 LYS A C 1
ATOM 1616 O O . LYS A 1 203 ? -6.198 12.719 -19.297 1.00 64.94 203 LYS A O 1
ATOM 1621 N N . ASN A 1 204 ? -4.741 11.158 -20.011 1.00 68.25 204 ASN A N 1
ATOM 1622 C CA . ASN A 1 204 ? -5.176 11.112 -21.414 1.00 68.25 204 ASN A CA 1
ATOM 1623 C C . ASN A 1 204 ? -6.114 9.937 -21.743 1.00 68.25 204 ASN A C 1
ATOM 1625 O O . ASN A 1 204 ? -6.566 9.831 -22.882 1.00 68.25 204 ASN A O 1
ATOM 1629 N N . GLN A 1 205 ? -6.398 9.045 -20.791 1.00 67.12 205 GLN A N 1
ATOM 1630 C CA . GLN A 1 205 ? -7.535 8.133 -20.929 1.00 67.12 205 GLN A CA 1
ATOM 1631 C C . GLN A 1 205 ? -8.816 8.908 -20.595 1.00 67.12 205 GLN A C 1
ATOM 1633 O O . GLN A 1 205 ? -8.727 9.857 -19.812 1.00 67.12 205 GLN A O 1
ATOM 1638 N N . PRO A 1 206 ? -9.984 8.573 -21.186 1.00 64.69 206 PRO A N 1
ATOM 1639 C CA . PRO A 1 206 ? -11.256 9.169 -20.783 1.00 64.69 206 PRO A CA 1
ATOM 1640 C C . PRO A 1 206 ? -11.346 9.098 -19.259 1.00 64.69 206 PRO A C 1
ATOM 1642 O O . PRO A 1 206 ? -11.349 8.020 -18.668 1.00 64.69 206 PRO A O 1
ATOM 1645 N N . ALA A 1 207 ? -11.223 10.273 -18.643 1.00 52.34 207 ALA A N 1
ATOM 1646 C CA . ALA A 1 207 ? -10.773 10.393 -17.272 1.00 52.34 207 ALA A CA 1
ATOM 1647 C C . ALA A 1 207 ? -11.829 9.803 -16.341 1.00 52.34 207 ALA A C 1
ATOM 1649 O O . ALA A 1 207 ? -12.835 10.446 -16.057 1.00 52.34 207 ALA A O 1
ATOM 1650 N N . GLY A 1 208 ? -11.580 8.589 -15.856 1.00 62.09 208 GLY A N 1
ATOM 1651 C CA . GLY A 1 208 ? -12.229 8.093 -14.657 1.00 62.09 208 GLY A CA 1
ATOM 1652 C C . GLY A 1 208 ? -12.731 6.664 -14.643 1.00 62.09 208 GLY A C 1
ATOM 1653 O O . GLY A 1 208 ? -13.172 6.248 -13.579 1.00 62.09 208 GLY A O 1
ATOM 1654 N N . ASP A 1 209 ? -12.597 5.905 -15.728 1.00 78.88 209 ASP A N 1
ATOM 1655 C CA . ASP A 1 209 ? -13.095 4.521 -15.765 1.00 78.88 209 ASP A CA 1
ATOM 1656 C C . ASP A 1 209 ? -12.050 3.468 -15.368 1.00 78.88 209 ASP A C 1
ATOM 1658 O O . ASP A 1 209 ? -12.373 2.284 -15.254 1.00 78.88 209 ASP A O 1
ATOM 1662 N N . THR A 1 210 ? -10.797 3.865 -15.126 1.00 91.06 210 THR A N 1
ATOM 1663 C CA . THR A 1 210 ? -9.758 2.917 -14.715 1.00 91.06 210 THR A CA 1
ATOM 1664 C C . THR A 1 210 ? -10.063 2.393 -13.313 1.00 91.06 210 THR A C 1
ATOM 1666 O O . THR A 1 210 ? -10.090 3.151 -12.340 1.00 91.06 210 THR A O 1
ATOM 1669 N N . GLN A 1 211 ? -10.316 1.091 -13.214 1.00 93.44 211 GLN A N 1
ATOM 1670 C CA . GLN A 1 211 ? -10.531 0.404 -11.946 1.00 93.44 211 GLN A CA 1
ATOM 1671 C C . GLN A 1 211 ? -9.212 0.241 -11.189 1.00 93.44 211 GLN A C 1
ATOM 1673 O O . GLN A 1 211 ? -8.180 -0.040 -11.788 1.00 93.44 211 GLN A O 1
ATOM 1678 N N . LEU A 1 212 ? -9.255 0.374 -9.864 1.00 94.06 212 LEU A N 1
ATOM 1679 C CA . LEU A 1 212 ? -8.142 0.063 -8.975 1.00 94.06 212 LEU A CA 1
ATOM 1680 C C . LEU A 1 212 ? -8.023 -1.461 -8.858 1.00 94.06 212 LEU A C 1
ATOM 1682 O O . LEU A 1 212 ? -8.585 -2.068 -7.944 1.00 94.06 212 LEU A O 1
ATOM 1686 N N . GLY A 1 213 ? -7.355 -2.083 -9.831 1.00 92.81 213 GLY A N 1
ATOM 1687 C CA . GLY A 1 213 ? -7.230 -3.538 -9.929 1.00 92.81 213 GLY A CA 1
ATOM 1688 C C . GLY A 1 213 ? -6.165 -4.114 -8.998 1.00 92.81 213 GLY A C 1
ATOM 1689 O O . GLY A 1 213 ? -6.384 -5.158 -8.373 1.00 92.81 213 GLY A O 1
ATOM 1690 N N . HIS A 1 214 ? -5.052 -3.403 -8.845 1.00 94.38 214 HIS A N 1
ATOM 1691 C CA . HIS A 1 214 ? -3.870 -3.890 -8.146 1.00 94.38 214 HIS A CA 1
ATOM 1692 C C . HIS A 1 214 ? -3.953 -3.665 -6.630 1.00 94.38 214 HIS A C 1
ATOM 1694 O O . HIS A 1 214 ? -4.791 -2.911 -6.121 1.00 94.38 214 HIS A O 1
ATOM 1700 N N . VAL A 1 215 ? -3.104 -4.374 -5.883 1.00 95.25 215 VAL A N 1
ATOM 1701 C CA . VAL A 1 215 ? -3.055 -4.359 -4.416 1.00 95.25 215 VAL A CA 1
ATOM 1702 C C . VAL A 1 215 ? -1.643 -4.018 -3.961 1.00 95.25 215 VAL A C 1
ATOM 1704 O O . VAL A 1 215 ? -0.679 -4.624 -4.416 1.00 95.25 215 VAL A O 1
ATOM 1707 N N . MET A 1 216 ? -1.542 -3.082 -3.022 1.00 94.81 216 MET A N 1
ATOM 1708 C CA . MET A 1 216 ? -0.323 -2.769 -2.277 1.00 94.81 216 MET A CA 1
ATOM 1709 C C . MET A 1 216 ? -0.571 -3.008 -0.795 1.00 94.81 216 MET A C 1
ATOM 1711 O O . MET A 1 216 ? -1.662 -2.741 -0.285 1.00 94.81 216 MET A O 1
ATOM 1715 N N . ILE A 1 217 ? 0.439 -3.504 -0.093 1.00 96.12 217 ILE A N 1
ATOM 1716 C CA . ILE A 1 217 ? 0.357 -3.788 1.336 1.00 96.12 217 ILE A CA 1
ATOM 1717 C C . ILE A 1 217 ? 1.606 -3.243 2.008 1.00 96.12 217 ILE A C 1
ATOM 1719 O O . ILE A 1 217 ? 2.715 -3.616 1.633 1.00 96.12 217 ILE A O 1
ATOM 1723 N N . TRP A 1 218 ? 1.423 -2.427 3.041 1.00 96.31 218 TRP A N 1
ATOM 1724 C CA . TRP A 1 218 ? 2.504 -1.964 3.912 1.00 96.31 218 TRP A CA 1
ATOM 1725 C C . TRP A 1 218 ? 2.313 -2.530 5.307 1.00 96.31 218 TRP A C 1
ATOM 1727 O O . TRP A 1 218 ? 1.221 -2.431 5.854 1.00 96.31 218 TRP A O 1
ATOM 1737 N N . ALA A 1 219 ? 3.371 -3.064 5.905 1.00 97.38 219 ALA A N 1
ATOM 1738 C CA . ALA A 1 219 ? 3.463 -3.244 7.346 1.00 97.38 219 ALA A CA 1
ATOM 1739 C C . ALA A 1 219 ? 4.292 -2.092 7.922 1.00 97.38 219 ALA A C 1
ATOM 1741 O O . ALA A 1 219 ? 5.393 -1.827 7.440 1.00 97.38 219 ALA A O 1
ATOM 1742 N N . MET A 1 220 ? 3.772 -1.406 8.936 1.00 97.12 220 MET A N 1
ATOM 1743 C CA . MET A 1 220 ? 4.379 -0.213 9.523 1.00 97.12 220 MET A CA 1
ATOM 1744 C C . MET A 1 220 ? 4.472 -0.342 11.036 1.00 97.12 220 MET A C 1
ATOM 1746 O O . MET A 1 220 ? 3.472 -0.646 11.684 1.00 97.12 220 MET A O 1
ATOM 1750 N N . ASP A 1 221 ? 5.647 -0.099 11.606 1.00 97.50 221 ASP A N 1
ATOM 1751 C CA . ASP A 1 221 ? 5.850 -0.148 13.058 1.00 97.50 221 ASP A CA 1
ATOM 1752 C C . ASP A 1 221 ? 4.964 0.889 13.770 1.00 97.50 221 ASP A C 1
ATOM 1754 O O . ASP A 1 221 ? 4.903 2.045 13.355 1.00 97.50 221 ASP A O 1
ATOM 1758 N N . THR A 1 222 ? 4.269 0.513 14.849 1.00 97.94 222 THR A N 1
ATOM 1759 C CA . THR A 1 222 ? 3.334 1.437 15.521 1.00 97.94 222 THR A CA 1
ATOM 1760 C C . THR A 1 222 ? 4.014 2.557 16.312 1.00 97.94 222 THR A C 1
ATOM 1762 O O . THR A 1 222 ? 3.350 3.518 16.698 1.00 97.94 222 THR A O 1
ATOM 1765 N N . ARG A 1 223 ? 5.325 2.469 16.572 1.00 97.38 223 ARG A N 1
ATOM 1766 C CA . ARG A 1 223 ? 6.077 3.459 17.356 1.00 97.38 223 ARG A CA 1
ATOM 1767 C C . ARG A 1 223 ? 6.856 4.421 16.471 1.00 97.38 223 ARG A C 1
ATOM 1769 O O . ARG A 1 223 ? 6.797 5.630 16.700 1.00 97.38 223 ARG A O 1
ATOM 1776 N N . SER A 1 224 ? 7.621 3.899 15.515 1.00 96.19 224 SER A N 1
ATOM 1777 C CA . SER A 1 224 ? 8.417 4.709 14.591 1.00 96.19 224 SER A CA 1
ATOM 1778 C C . SER A 1 224 ? 7.603 5.164 13.383 1.00 96.19 224 SER A C 1
ATOM 1780 O O . SER A 1 224 ? 7.862 6.245 12.855 1.00 96.19 224 SER A O 1
ATOM 1782 N N . HIS A 1 225 ? 6.548 4.419 13.027 1.00 94.88 225 HIS A N 1
ATOM 1783 C CA . HIS A 1 225 ? 5.744 4.603 11.814 1.00 94.88 225 HIS A CA 1
ATOM 1784 C C . HIS A 1 225 ? 6.548 4.376 10.530 1.00 94.88 225 HIS A C 1
ATOM 1786 O O . HIS A 1 225 ? 6.122 4.794 9.455 1.00 94.88 225 HIS A O 1
ATOM 1792 N N . ASP A 1 226 ? 7.702 3.716 10.625 1.00 93.19 226 ASP A N 1
ATOM 1793 C CA . ASP A 1 226 ? 8.480 3.321 9.457 1.00 93.19 226 ASP A CA 1
ATOM 1794 C C . ASP A 1 226 ? 7.887 2.063 8.824 1.00 93.19 226 ASP A C 1
ATOM 1796 O O . ASP A 1 226 ? 7.289 1.220 9.499 1.00 93.19 226 ASP A O 1
ATOM 1800 N N . VAL A 1 227 ? 8.064 1.936 7.512 1.00 93.94 227 VAL A N 1
ATOM 1801 C CA . VAL A 1 227 ? 7.687 0.733 6.770 1.00 93.94 227 VAL A CA 1
ATOM 1802 C C . VAL A 1 227 ? 8.672 -0.381 7.121 1.00 93.94 227 VAL A C 1
ATOM 1804 O O . VAL A 1 227 ? 9.869 -0.260 6.872 1.00 93.94 227 VAL A O 1
ATOM 1807 N N . VAL A 1 228 ? 8.166 -1.476 7.687 1.00 95.81 228 VAL A N 1
ATOM 1808 C CA . VAL A 1 228 ? 8.961 -2.668 8.033 1.00 95.81 228 VAL A CA 1
ATOM 1809 C C . VAL A 1 228 ? 8.848 -3.769 6.982 1.00 95.81 228 VAL A C 1
ATOM 1811 O O . VAL A 1 228 ? 9.744 -4.598 6.862 1.00 95.81 228 VAL A O 1
ATOM 1814 N N . ALA A 1 229 ? 7.771 -3.770 6.194 1.00 95.19 229 ALA A N 1
ATOM 1815 C CA . ALA A 1 229 ? 7.628 -4.619 5.019 1.00 95.19 229 ALA A CA 1
ATOM 1816 C C . ALA A 1 229 ? 6.663 -3.987 4.012 1.00 95.19 229 ALA A C 1
ATOM 1818 O O . ALA A 1 229 ? 5.754 -3.243 4.383 1.00 95.19 229 ALA A O 1
ATOM 1819 N N . TYR A 1 230 ? 6.846 -4.317 2.740 1.00 94.25 230 TYR A N 1
ATOM 1820 C CA . TYR A 1 230 ? 6.011 -3.846 1.645 1.00 94.25 230 TYR A CA 1
ATOM 1821 C C . TYR A 1 230 ? 5.901 -4.933 0.583 1.00 94.25 230 TYR A C 1
ATOM 1823 O O . TYR A 1 230 ? 6.887 -5.610 0.312 1.00 94.25 230 TYR A O 1
ATOM 1831 N N . VAL A 1 231 ? 4.722 -5.096 -0.012 1.00 93.81 231 VAL A N 1
ATOM 1832 C CA . VAL A 1 231 ? 4.525 -5.963 -1.177 1.00 93.81 231 VAL A CA 1
ATOM 1833 C C . VAL A 1 231 ? 3.438 -5.387 -2.085 1.00 93.81 231 VAL A C 1
ATOM 1835 O O . VAL A 1 231 ? 2.439 -4.846 -1.608 1.00 93.81 231 VAL A O 1
ATOM 1838 N N . THR A 1 232 ? 3.622 -5.531 -3.394 1.00 93.19 232 THR A N 1
ATOM 1839 C CA . THR A 1 232 ? 2.624 -5.233 -4.432 1.00 93.19 232 THR A CA 1
ATOM 1840 C C . THR A 1 232 ? 2.435 -6.462 -5.321 1.00 93.19 232 THR A C 1
ATOM 1842 O O . THR A 1 232 ? 3.246 -7.385 -5.269 1.00 93.19 232 THR A O 1
ATOM 1845 N N . CYS A 1 233 ? 1.332 -6.533 -6.062 1.00 89.62 233 CYS A N 1
ATOM 1846 C CA . CYS A 1 233 ? 1.025 -7.662 -6.945 1.00 89.62 233 CYS A CA 1
ATOM 1847 C C . CYS A 1 233 ? 1.567 -7.525 -8.383 1.00 89.62 233 CYS A C 1
ATOM 1849 O O . CYS A 1 233 ? 1.248 -8.389 -9.198 1.00 89.62 233 CYS A O 1
ATOM 1851 N N . ASP A 1 234 ? 2.344 -6.473 -8.661 1.00 76.75 234 ASP A N 1
ATOM 1852 C CA . ASP A 1 234 ? 3.035 -6.220 -9.940 1.00 76.75 234 ASP A CA 1
ATOM 1853 C C . ASP A 1 234 ? 4.415 -6.884 -10.021 1.00 76.75 234 ASP A C 1
ATOM 1855 O O . ASP A 1 234 ? 5.106 -6.937 -8.975 1.00 76.75 234 ASP A O 1
#